Protein AF-D2QYW7-F1 (afdb_monomer)

Secondary structure (DSSP, 8-state):
---------SSSTTTGGG-PEEPHHHHHHHHHHHTGGGGGT-GGGGHHHHHHHHHHHHHHHHHHTTTTSEE-HHHHHHHHHHHHHHHHHHHHHHHHHHHHHHHHHHHHHHHHHHHHHTT-HHHHHHTTS-GGG---SHHHHHHHHHH-HHHHHHHHHHHTSTTHHHHHHHGGG-EEEEEEEEEEEEETTEEEEEEEEEEE-TTS-EEEEEEEEEEEEETTTTEEEEEEEEEESS-----

Nearest PDB structures (foldseek):
  7c5v-assembly1_A  TM=4.640E-01  e=8.291E-02  Nostoc sp. PCC 7120 = FACHB-418
  5aig-assembly2_B  TM=4.212E-01  e=5.669E-02  unidentified
  6ta7-assembly2_F  TM=5.960E-01  e=1.736E+00  Homo sapiens
  8th1-assembly1_B  TM=5.657E-01  e=1.736E+00  Homo sapiens
  8th1-assembly1_A  TM=5.731E-01  e=2.680E+00  Homo sapiens

pLDDT: mean 92.69, std 10.14, range [49.94, 98.62]

Solvent-accessible surface area (backbone atoms only — not comparable to full-atom values): 13004 Å² total; per-residue (Å²): 143,86,90,78,88,92,85,89,82,85,78,64,70,76,71,66,73,72,77,57,48,68,41,67,47,16,55,51,11,33,58,42,20,73,54,17,69,54,25,74,79,38,76,82,41,50,57,46,17,51,49,11,32,53,40,9,53,51,28,45,56,51,38,74,70,40,85,69,57,38,41,49,59,70,48,10,51,50,14,28,53,52,7,51,50,40,47,52,50,40,52,50,51,52,53,54,51,52,51,55,52,49,56,52,45,48,55,53,49,50,52,35,50,50,27,37,35,71,67,39,51,76,64,30,53,41,39,54,35,50,65,89,75,42,66,91,42,74,68,54,41,50,51,42,47,74,70,35,64,67,58,35,50,49,51,52,58,60,50,69,38,53,55,45,54,58,45,58,74,52,20,77,63,40,49,75,43,85,72,48,77,76,43,78,49,77,60,92,57,31,40,42,37,32,36,33,27,44,36,35,42,79,87,68,52,76,42,62,36,29,40,32,30,37,37,39,52,40,82,92,78,72,45,78,33,60,23,44,78,47,66,25,62,53,87,78,86,84,129

Organism: Pirellula staleyi (strain ATCC 27377 / DSM 6068 / ICPB 4128) (NCBI:txid530564)

Foldseek 3Di:
DDDDDDPDDPPPPVVVVLDAAADPLLVVLLVLLVVLLCCQVDVVCLVSLVVSLVSLVVSLVVCVVPVRNYDRNVSSVVSNVSSCVSNVVSVVVVVVVVVVVQVVLVVLVVVLLLCLLVVVLLQSVLQQDWPVPHDPDPVVSCVCCVPPPVSVVVSVVQCVAPPSVQSNVQRPLKDKAWDDFPDWDDDPQKIKTWTWIWIQGNVRDIFIKIWIKMWGQDPVVRDITIHTNHIHSDDDDDD

Radius of gyration: 32.31 Å; Cα contacts (8 Å, |Δi|>4): 341; chains: 1; bounding box: 72×52×110 Å

Sequence (239 aa):
MSTSNLENTNLDSSELEHYQSVSRLAVIAALVACAAPLVLTSPILAVVPMLACAIAIVAIRQINKSDGALTGSSLAVGALLISLLFLGWGLTWQIARQADVCLKAETVADTFVQLVLEGRQREAHQFTYDTADRVGSLSGMNERYDKDKEASDSLKNFYSNAPLPILLTEGKETTVQFVTVARQVKAGNEDVIILEYEVRTKSGNVLGMWISVTRRYDPANGVVNWRISSVSDRLPQVY

Structure (mmCIF, N/CA/C/O backbone):
data_AF-D2QYW7-F1
#
_entry.id   AF-D2QYW7-F1
#
loop_
_atom_site.group_PDB
_atom_site.id
_atom_site.type_symbol
_atom_site.label_atom_id
_atom_site.label_alt_id
_atom_site.label_comp_id
_atom_site.label_asym_id
_atom_site.label_entity_id
_atom_site.label_seq_id
_atom_site.pdbx_PDB_ins_code
_atom_site.Cartn_x
_atom_site.Cartn_y
_atom_site.Cartn_z
_atom_site.occupancy
_atom_site.B_iso_or_equiv
_atom_site.auth_seq_id
_atom_site.auth_comp_id
_atom_site.auth_asym_id
_atom_site.auth_atom_id
_atom_site.pdbx_PDB_model_num
ATOM 1 N N . MET A 1 1 ? 40.761 36.422 -81.283 1.00 49.94 1 MET A N 1
ATOM 2 C CA . MET A 1 1 ? 41.123 36.331 -79.853 1.00 49.94 1 MET A CA 1
ATOM 3 C C . MET A 1 1 ? 39.900 35.861 -79.090 1.00 49.94 1 MET A C 1
ATOM 5 O O . MET A 1 1 ? 38.988 36.642 -78.870 1.00 49.94 1 MET A O 1
ATOM 9 N N . SER A 1 2 ? 39.835 34.564 -78.806 1.00 55.81 2 SER A N 1
ATOM 10 C CA . SER A 1 2 ? 38.804 33.945 -77.976 1.00 55.81 2 SER A CA 1
ATOM 11 C C . SER A 1 2 ? 39.421 32.663 -77.421 1.00 55.81 2 SER A C 1
ATOM 13 O O . SER A 1 2 ? 39.704 31.739 -78.177 1.00 55.81 2 SER A O 1
ATOM 15 N N . THR A 1 3 ? 39.742 32.665 -76.132 1.00 57.16 3 THR A N 1
ATOM 16 C CA . THR A 1 3 ? 40.195 31.494 -75.374 1.00 57.16 3 THR A CA 1
ATOM 17 C C . THR A 1 3 ? 39.280 31.396 -74.168 1.00 57.16 3 THR A C 1
ATOM 19 O O . THR A 1 3 ? 39.519 32.022 -73.138 1.00 57.16 3 THR A O 1
ATOM 22 N N . SER A 1 4 ? 38.175 30.683 -74.349 1.00 64.69 4 SER A N 1
ATOM 23 C CA . SER A 1 4 ? 37.220 30.342 -73.304 1.00 64.69 4 SER A CA 1
ATOM 24 C C . SER A 1 4 ? 37.436 28.904 -72.841 1.00 64.69 4 SER A C 1
ATOM 26 O O . SER A 1 4 ? 37.438 27.998 -73.671 1.00 64.69 4 SER A O 1
ATOM 28 N N . ASN A 1 5 ? 37.491 28.753 -71.516 1.00 68.62 5 ASN A N 1
ATOM 29 C CA . ASN A 1 5 ? 36.900 27.674 -70.720 1.00 68.62 5 ASN A CA 1
ATOM 30 C C . ASN A 1 5 ? 37.316 26.229 -71.008 1.00 68.62 5 ASN A C 1
ATOM 32 O O . ASN A 1 5 ? 36.697 25.623 -71.867 1.00 68.62 5 ASN A O 1
ATOM 36 N N . LEU A 1 6 ? 38.197 25.644 -70.180 1.00 61.31 6 LEU A N 1
ATOM 37 C CA . LEU A 1 6 ? 38.171 24.214 -69.799 1.00 61.31 6 LEU A CA 1
ATOM 38 C C . LEU A 1 6 ? 38.996 23.957 -68.513 1.00 61.31 6 LEU A C 1
ATOM 40 O O . LEU A 1 6 ? 39.900 23.128 -68.499 1.00 61.31 6 LEU A O 1
ATOM 44 N N . GLU A 1 7 ? 38.718 24.661 -67.415 1.00 59.56 7 GLU A N 1
ATOM 45 C CA . GLU A 1 7 ? 39.396 24.388 -66.137 1.00 59.56 7 GLU A CA 1
ATOM 46 C C . GLU A 1 7 ? 38.425 24.643 -64.981 1.00 59.56 7 GLU A C 1
ATOM 48 O O . GLU A 1 7 ? 38.353 25.764 -64.496 1.00 59.56 7 GLU A O 1
ATOM 53 N N . ASN A 1 8 ? 37.576 23.652 -64.655 1.00 60.53 8 ASN A N 1
ATOM 54 C CA . ASN A 1 8 ? 36.924 23.456 -63.340 1.00 60.53 8 ASN A CA 1
ATOM 55 C C . ASN A 1 8 ? 35.828 22.367 -63.390 1.00 60.53 8 ASN A C 1
ATOM 57 O O . ASN A 1 8 ? 34.640 22.674 -63.377 1.00 60.53 8 ASN A O 1
ATOM 61 N N . THR A 1 9 ? 36.206 21.083 -63.423 1.00 59.69 9 THR A N 1
ATOM 62 C CA . THR A 1 9 ? 35.264 19.958 -63.187 1.00 59.69 9 THR A CA 1
ATOM 63 C C . THR A 1 9 ? 35.833 18.833 -62.306 1.00 59.69 9 THR A C 1
ATOM 65 O O . THR A 1 9 ? 35.209 17.787 -62.190 1.00 59.69 9 THR A O 1
ATOM 68 N N . ASN A 1 10 ? 36.991 19.021 -61.658 1.00 59.22 10 ASN A N 1
ATOM 69 C CA . ASN A 1 10 ? 37.634 17.991 -60.817 1.00 59.22 10 ASN A CA 1
ATOM 70 C C . ASN A 1 10 ? 37.450 18.202 -59.297 1.00 59.22 10 ASN A C 1
ATOM 72 O O . ASN A 1 10 ? 38.137 17.550 -58.517 1.00 59.22 10 ASN A O 1
ATOM 76 N N . LEU A 1 11 ? 36.561 19.105 -58.862 1.00 57.31 11 LEU A N 1
ATOM 77 C CA . LEU A 1 11 ? 36.395 19.443 -57.437 1.00 57.31 11 LEU A CA 1
ATOM 78 C C . LEU A 1 11 ? 35.274 18.678 -56.706 1.00 57.31 11 LEU A C 1
ATOM 80 O O . LEU A 1 11 ? 35.292 18.657 -55.483 1.00 57.31 11 LEU A O 1
ATOM 84 N N . ASP A 1 12 ? 34.372 17.977 -57.404 1.00 57.28 12 ASP A N 1
ATOM 85 C CA . ASP A 1 12 ? 33.134 17.483 -56.764 1.00 57.28 12 ASP A CA 1
ATOM 86 C C . ASP A 1 12 ? 33.070 15.965 -56.503 1.00 57.28 12 ASP A C 1
ATOM 88 O O . ASP A 1 12 ? 32.148 15.491 -55.841 1.00 57.28 12 ASP A O 1
ATOM 92 N N . SER A 1 13 ? 34.026 15.157 -56.976 1.00 58.16 13 SER A N 1
ATOM 93 C CA . SER A 1 13 ? 33.964 13.696 -56.780 1.00 58.16 13 SER A CA 1
ATOM 94 C C . SER A 1 13 ? 34.485 13.222 -55.419 1.00 58.16 13 SER A C 1
ATOM 96 O O . SER A 1 13 ? 34.061 12.168 -54.956 1.00 58.16 13 SER A O 1
ATOM 98 N N . SER A 1 14 ? 35.350 13.989 -54.743 1.00 58.56 14 SER A N 1
ATOM 99 C CA . SER A 1 14 ? 35.854 13.624 -53.408 1.00 58.56 14 SER A CA 1
ATOM 100 C C . SER A 1 14 ? 34.908 14.005 -52.262 1.00 58.56 14 SER A C 1
ATOM 102 O O . SER A 1 14 ? 35.019 13.435 -51.181 1.00 58.56 14 SER A O 1
ATOM 104 N N . GLU A 1 15 ? 33.964 14.933 -52.470 1.00 58.62 15 GLU A N 1
ATOM 105 C CA . GLU A 1 15 ? 32.952 15.277 -51.452 1.00 58.62 15 GLU A CA 1
ATOM 106 C C . GLU A 1 15 ? 31.784 14.276 -51.401 1.00 58.62 15 GLU A C 1
ATOM 108 O O . GLU A 1 15 ? 31.167 14.098 -50.350 1.00 58.62 15 GLU A O 1
ATOM 113 N N . LEU A 1 16 ? 31.508 13.554 -52.493 1.00 60.06 16 LEU A N 1
ATOM 114 C CA . LEU A 1 16 ? 30.420 12.567 -52.552 1.00 60.06 16 LEU A CA 1
ATOM 115 C C . LEU A 1 16 ? 30.795 11.188 -51.973 1.00 60.06 16 LEU A C 1
ATOM 117 O O . LEU A 1 16 ? 29.907 10.379 -51.703 1.00 60.06 16 LEU A O 1
ATOM 121 N N . GLU A 1 17 ? 32.081 10.916 -51.725 1.00 59.81 17 GLU A N 1
ATOM 122 C CA . GLU A 1 17 ? 32.557 9.620 -51.207 1.00 59.81 17 GLU A CA 1
ATOM 123 C C . GLU A 1 17 ? 32.421 9.450 -49.685 1.00 59.81 17 GLU A C 1
ATOM 125 O O . GLU A 1 17 ? 32.652 8.357 -49.169 1.00 59.81 17 GLU A O 1
ATOM 130 N N . HIS A 1 18 ? 31.991 10.479 -48.946 1.00 70.25 18 HIS A N 1
ATOM 131 C CA . HIS A 1 18 ? 31.841 10.385 -47.488 1.00 70.25 18 HIS A CA 1
ATOM 132 C C . HIS A 1 18 ? 30.390 10.292 -46.992 1.00 70.25 18 HIS A C 1
ATOM 134 O O . HIS A 1 18 ? 30.084 10.658 -45.854 1.00 70.25 18 HIS A O 1
ATOM 140 N N . TYR A 1 19 ? 29.476 9.768 -47.817 1.00 79.06 19 TYR A N 1
ATOM 141 C CA . TYR A 1 19 ? 28.126 9.439 -47.360 1.00 79.06 19 TYR A CA 1
ATOM 142 C C . TYR A 1 19 ? 28.133 8.160 -46.508 1.00 79.06 19 TYR A C 1
ATOM 144 O O . TYR A 1 19 ? 28.125 7.040 -47.018 1.00 79.06 19 TYR A O 1
ATOM 152 N N . GLN A 1 20 ? 28.125 8.322 -45.185 1.00 83.31 20 GLN A N 1
ATOM 153 C CA . GLN A 1 20 ? 27.974 7.207 -44.251 1.00 83.31 20 GLN A CA 1
ATOM 154 C C . GLN A 1 20 ? 26.495 6.860 -44.069 1.00 83.31 20 GLN A C 1
ATOM 156 O O . GLN A 1 20 ? 25.670 7.708 -43.722 1.00 83.31 20 GLN A O 1
ATOM 161 N N . SER A 1 21 ? 26.150 5.587 -44.266 1.00 89.56 21 SER A N 1
ATOM 162 C CA . SER A 1 21 ? 24.775 5.127 -44.080 1.00 89.56 21 SER A CA 1
ATOM 163 C C . SER A 1 21 ? 24.379 5.142 -42.596 1.00 89.56 21 SER A C 1
ATOM 165 O O . SER A 1 21 ? 25.137 4.717 -41.720 1.00 89.56 21 SER A O 1
ATOM 167 N N . VAL A 1 22 ? 23.179 5.644 -42.291 1.00 90.38 22 VAL A N 1
ATOM 168 C CA . VAL A 1 22 ? 22.648 5.644 -40.919 1.00 90.38 22 VAL A CA 1
ATOM 169 C C . VAL A 1 22 ? 22.208 4.230 -40.547 1.00 90.38 22 VAL A C 1
ATOM 171 O O . VAL A 1 22 ? 21.445 3.589 -41.277 1.00 90.38 22 VAL A O 1
ATOM 174 N N . SER A 1 23 ? 22.641 3.743 -39.381 1.00 92.62 23 SER A N 1
ATOM 175 C CA . SER A 1 23 ? 22.199 2.442 -38.874 1.00 92.62 23 SER A CA 1
ATOM 176 C C . SER A 1 23 ? 20.681 2.412 -38.665 1.00 92.62 23 SER A C 1
ATOM 178 O O . SER A 1 23 ? 20.131 3.137 -37.832 1.00 92.62 23 SER A O 1
ATOM 180 N N . ARG A 1 24 ? 19.991 1.511 -39.376 1.00 95.69 24 ARG A N 1
ATOM 181 C CA . ARG A 1 24 ? 18.537 1.300 -39.239 1.00 95.69 24 ARG A CA 1
ATOM 182 C C . ARG A 1 24 ? 18.144 0.937 -37.805 1.00 95.69 24 ARG A C 1
ATOM 184 O O . ARG A 1 24 ? 17.101 1.375 -37.332 1.00 95.69 24 ARG A O 1
ATOM 191 N N . LEU A 1 25 ? 18.991 0.178 -37.101 1.00 93.50 25 LEU A N 1
ATOM 192 C CA . LEU A 1 25 ? 18.744 -0.196 -35.707 1.00 93.50 25 LEU A CA 1
ATOM 193 C C . LEU A 1 25 ? 18.791 1.006 -34.768 1.00 93.50 25 LEU A C 1
ATOM 195 O O . LEU A 1 25 ? 17.996 1.056 -33.837 1.00 93.50 25 LEU A O 1
ATOM 199 N N . ALA A 1 26 ? 19.675 1.977 -35.016 1.00 92.19 26 ALA A N 1
ATOM 200 C CA . ALA A 1 26 ? 19.709 3.202 -34.223 1.00 92.19 26 ALA A CA 1
ATOM 201 C C . ALA A 1 26 ? 18.390 3.973 -34.381 1.00 92.19 26 ALA A C 1
ATOM 203 O O . ALA A 1 26 ? 17.768 4.332 -33.384 1.00 92.19 26 ALA A O 1
ATOM 204 N N . VAL A 1 27 ? 17.911 4.140 -35.621 1.00 94.88 27 VAL A N 1
ATOM 205 C CA . VAL A 1 27 ? 16.628 4.809 -35.904 1.00 94.88 27 VAL A CA 1
ATOM 206 C C . VAL A 1 27 ? 15.463 4.086 -35.228 1.00 94.88 27 VAL A C 1
ATOM 208 O O . VAL A 1 27 ? 14.657 4.725 -34.558 1.00 94.88 27 VAL A O 1
ATOM 211 N N . ILE A 1 28 ? 15.399 2.755 -35.338 1.00 95.81 28 ILE A N 1
ATOM 212 C CA . ILE A 1 28 ? 14.372 1.950 -34.662 1.00 95.81 28 ILE A CA 1
ATOM 213 C C . ILE A 1 28 ? 14.463 2.125 -33.141 1.00 95.81 28 ILE A C 1
ATOM 215 O O . ILE A 1 28 ? 13.439 2.352 -32.504 1.00 95.81 28 ILE A O 1
ATOM 219 N N . ALA A 1 29 ? 15.663 2.073 -32.553 1.00 95.19 29 ALA A N 1
ATOM 220 C CA . ALA A 1 29 ? 15.847 2.274 -31.117 1.00 95.19 29 ALA A CA 1
ATOM 221 C C . ALA A 1 29 ? 15.316 3.638 -30.663 1.00 95.19 29 ALA A C 1
ATOM 223 O O . ALA A 1 29 ? 14.608 3.706 -29.662 1.00 95.19 29 ALA A O 1
ATOM 224 N N . ALA A 1 30 ? 15.605 4.710 -31.407 1.00 93.94 30 ALA A N 1
ATOM 225 C CA . ALA A 1 30 ? 15.094 6.041 -31.092 1.00 93.94 30 ALA A CA 1
ATOM 226 C C . ALA A 1 30 ? 13.568 6.119 -31.205 1.00 93.94 30 ALA A C 1
ATOM 228 O O . ALA A 1 30 ? 12.926 6.651 -30.304 1.00 93.94 30 ALA A O 1
ATOM 229 N N . LEU A 1 31 ? 12.978 5.532 -32.252 1.00 96.31 31 LEU A N 1
ATOM 230 C CA . LEU A 1 31 ? 11.522 5.487 -32.412 1.00 96.31 31 LEU A CA 1
ATOM 231 C C . LEU A 1 31 ? 10.840 4.738 -31.258 1.00 96.31 31 LEU A C 1
ATOM 233 O O . LEU A 1 31 ? 9.839 5.215 -30.727 1.00 96.31 31 LEU A O 1
ATOM 237 N N . VAL A 1 32 ? 11.391 3.600 -30.824 1.00 95.44 32 VAL A N 1
ATOM 238 C CA . VAL A 1 32 ? 10.856 2.851 -29.673 1.00 95.44 32 VAL A CA 1
ATOM 239 C C . VAL A 1 32 ? 11.089 3.617 -28.363 1.00 95.44 32 VAL A C 1
ATOM 241 O O . VAL A 1 32 ? 10.202 3.652 -27.513 1.00 95.44 32 VAL A O 1
ATOM 244 N N . ALA A 1 33 ? 12.230 4.293 -28.201 1.00 95.00 33 ALA A N 1
ATOM 245 C CA . ALA A 1 33 ? 12.509 5.125 -27.029 1.00 95.00 33 ALA A CA 1
ATOM 246 C C . ALA A 1 33 ? 11.546 6.319 -26.911 1.00 95.00 33 ALA A C 1
ATOM 248 O O . ALA A 1 33 ? 11.169 6.684 -25.799 1.00 95.00 33 ALA A O 1
ATOM 249 N N . CYS A 1 34 ? 11.064 6.884 -28.024 1.00 95.62 34 CYS A N 1
ATOM 250 C CA . CYS A 1 34 ? 10.006 7.901 -28.002 1.00 95.62 34 CYS A CA 1
ATOM 251 C C . CYS A 1 34 ? 8.690 7.383 -27.395 1.00 95.62 34 CYS A C 1
ATOM 253 O O . CYS A 1 34 ? 7.909 8.178 -26.877 1.00 95.62 34 CYS A O 1
ATOM 255 N N . ALA A 1 35 ? 8.457 6.067 -27.408 1.00 94.19 35 ALA A N 1
ATOM 256 C CA . ALA A 1 35 ? 7.322 5.433 -26.744 1.00 94.19 35 ALA A CA 1
ATOM 257 C C . ALA A 1 35 ? 7.588 5.097 -25.260 1.00 94.19 35 ALA A C 1
ATOM 259 O O . ALA A 1 35 ? 6.662 4.717 -24.549 1.00 94.19 35 ALA A O 1
ATOM 260 N N . ALA A 1 36 ? 8.809 5.272 -24.739 1.00 93.06 36 ALA A N 1
ATOM 261 C CA . ALA A 1 36 ? 9.136 4.999 -23.335 1.00 93.06 36 ALA A CA 1
ATOM 262 C C . ALA A 1 36 ? 8.275 5.752 -22.288 1.00 93.06 36 ALA A C 1
ATOM 264 O O . ALA A 1 36 ? 7.976 5.145 -21.255 1.00 93.06 36 ALA A O 1
ATOM 265 N N . PRO A 1 37 ? 7.801 7.001 -22.512 1.00 94.19 37 PRO A N 1
ATOM 266 C CA . PRO A 1 37 ? 6.939 7.698 -21.550 1.00 94.19 37 PRO A CA 1
ATOM 267 C C . PRO A 1 37 ? 5.629 6.963 -21.230 1.00 94.19 37 PRO A C 1
ATOM 269 O O . PRO A 1 37 ? 5.057 7.163 -20.159 1.00 94.19 37 PRO A O 1
ATOM 272 N N . LEU A 1 38 ? 5.167 6.068 -22.115 1.00 92.12 38 LEU A N 1
ATOM 273 C CA . LEU A 1 38 ? 3.981 5.238 -21.884 1.00 92.12 38 LEU A CA 1
ATOM 274 C C . LEU A 1 38 ? 4.111 4.362 -20.626 1.00 92.12 38 LEU A C 1
ATOM 276 O O . LEU A 1 38 ? 3.090 4.016 -20.030 1.00 92.12 38 LEU A O 1
ATOM 280 N N . VAL A 1 39 ? 5.334 4.079 -20.156 1.00 92.56 39 VAL A N 1
ATOM 281 C CA . VAL A 1 39 ? 5.587 3.332 -18.910 1.00 92.56 39 VAL A CA 1
ATOM 282 C C . VAL A 1 39 ? 4.940 3.969 -17.678 1.00 92.56 39 VAL A C 1
ATOM 284 O O . VAL A 1 39 ? 4.613 3.277 -16.716 1.00 92.56 39 VAL A O 1
ATOM 287 N N . LEU A 1 40 ? 4.718 5.286 -17.709 1.00 89.25 40 LEU A N 1
ATOM 288 C CA . LEU A 1 40 ? 4.116 6.027 -16.602 1.00 89.25 40 LEU A CA 1
ATOM 289 C C . LEU A 1 40 ? 2.614 5.751 -16.458 1.00 89.25 40 LEU A C 1
ATOM 291 O O . LEU A 1 40 ? 2.052 5.966 -15.387 1.00 89.25 40 LEU A O 1
ATOM 295 N N . THR A 1 41 ? 1.967 5.258 -17.517 1.00 89.69 41 THR A N 1
ATOM 296 C CA . THR A 1 41 ? 0.529 4.952 -17.511 1.00 89.69 41 THR A CA 1
ATOM 297 C C . THR A 1 41 ? 0.238 3.564 -16.946 1.00 89.69 41 THR A C 1
ATOM 299 O O . THR A 1 41 ? -0.741 3.382 -16.223 1.00 89.69 41 THR A O 1
ATOM 302 N N . SER A 1 42 ? 1.096 2.581 -17.239 1.00 88.25 42 SER A N 1
ATOM 303 C CA . SER A 1 42 ? 0.914 1.201 -16.799 1.00 88.25 42 SER A CA 1
ATOM 304 C C . SER A 1 42 ? 2.255 0.493 -16.586 1.00 88.25 42 SER A C 1
ATOM 306 O O . SER A 1 42 ? 3.084 0.490 -17.499 1.00 88.25 42 SER A O 1
ATOM 308 N N . PRO A 1 43 ? 2.460 -0.192 -15.442 1.00 87.19 43 PRO A N 1
ATOM 309 C CA . PRO A 1 43 ? 3.688 -0.942 -15.169 1.00 87.19 43 PRO A CA 1
ATOM 310 C C . PRO A 1 43 ? 3.999 -2.020 -16.211 1.00 87.19 43 PRO A C 1
ATOM 312 O O . PRO A 1 43 ? 5.165 -2.302 -16.473 1.00 87.19 43 PRO A O 1
ATOM 315 N N . ILE A 1 44 ? 2.971 -2.603 -16.844 1.00 91.81 44 ILE A N 1
ATOM 316 C CA . ILE A 1 44 ? 3.163 -3.647 -17.864 1.00 91.81 44 ILE A CA 1
ATOM 317 C C . ILE A 1 44 ? 3.907 -3.119 -19.098 1.00 91.81 44 ILE A C 1
ATOM 319 O O . ILE A 1 44 ? 4.562 -3.876 -19.810 1.00 91.81 44 ILE A O 1
ATOM 323 N N . LEU A 1 45 ? 3.869 -1.802 -19.323 1.00 93.88 45 LEU A N 1
ATOM 324 C CA . LEU A 1 45 ? 4.563 -1.143 -20.424 1.00 93.88 45 LEU A CA 1
ATOM 325 C C . LEU A 1 45 ? 6.060 -0.953 -20.146 1.00 93.88 45 LEU A C 1
ATOM 327 O O . LEU A 1 45 ? 6.758 -0.438 -21.013 1.00 93.88 45 LEU A O 1
ATOM 331 N N . ALA A 1 46 ? 6.589 -1.419 -19.003 1.00 94.12 46 ALA A N 1
ATOM 332 C CA . ALA A 1 46 ? 8.032 -1.428 -18.715 1.00 94.12 46 ALA A CA 1
ATOM 333 C C . ALA A 1 46 ? 8.834 -2.267 -19.718 1.00 94.12 46 ALA A C 1
ATOM 335 O O . ALA A 1 46 ? 10.030 -2.043 -19.909 1.00 94.12 46 ALA A O 1
ATOM 336 N N . VAL A 1 47 ? 8.162 -3.176 -20.426 1.00 95.69 47 VAL A N 1
ATOM 337 C CA . VAL A 1 47 ? 8.736 -3.926 -21.545 1.00 95.69 47 VAL A CA 1
ATOM 338 C C . VAL A 1 47 ? 9.208 -2.999 -22.672 1.00 95.69 47 VAL A C 1
ATOM 340 O O . VAL A 1 47 ? 10.231 -3.280 -23.289 1.00 95.69 47 VAL A O 1
ATOM 343 N N . VAL A 1 48 ? 8.537 -1.866 -22.911 1.00 96.12 48 VAL A N 1
ATOM 344 C CA . VAL A 1 48 ? 8.882 -0.928 -23.994 1.00 96.12 48 VAL A CA 1
ATOM 345 C C . VAL A 1 48 ? 10.275 -0.302 -23.806 1.00 96.12 48 VAL A C 1
ATOM 347 O O . VAL A 1 48 ? 11.120 -0.505 -24.682 1.00 96.12 48 VAL A O 1
ATOM 350 N N . PRO A 1 49 ? 10.588 0.400 -22.694 1.00 96.19 49 PRO A N 1
ATOM 351 C CA . PRO A 1 49 ? 11.933 0.927 -22.479 1.00 96.19 49 PRO A CA 1
ATOM 352 C C . PRO A 1 49 ? 12.991 -0.180 -22.348 1.00 96.19 49 PRO A C 1
ATOM 354 O O . PRO A 1 49 ? 14.124 0.026 -22.773 1.00 96.19 49 PRO A O 1
ATOM 357 N N . MET A 1 50 ? 12.646 -1.375 -21.846 1.00 96.62 50 MET A N 1
ATOM 358 C CA . MET A 1 50 ? 13.582 -2.512 -21.838 1.00 96.62 50 MET A CA 1
ATOM 359 C C . MET A 1 50 ? 13.971 -2.959 -23.255 1.00 96.62 50 MET A C 1
ATOM 361 O O . MET A 1 50 ? 15.155 -3.168 -23.530 1.00 96.62 50 MET A O 1
ATOM 365 N N . LEU A 1 51 ? 13.003 -3.060 -24.171 1.00 97.31 51 LEU A N 1
ATOM 366 C CA . LEU A 1 51 ? 13.270 -3.373 -25.576 1.00 97.31 51 LEU A CA 1
ATOM 367 C C . LEU A 1 51 ? 14.078 -2.264 -26.254 1.00 97.31 51 LEU A C 1
ATOM 369 O O . LEU A 1 51 ? 15.040 -2.564 -26.959 1.00 97.31 51 LEU A O 1
ATOM 373 N N . ALA A 1 52 ? 13.743 -0.995 -26.008 1.00 96.38 52 ALA A N 1
ATOM 374 C CA . ALA A 1 52 ? 14.505 0.136 -26.533 1.00 96.38 52 ALA A CA 1
ATOM 375 C C . ALA A 1 52 ? 15.975 0.099 -26.075 1.00 96.38 52 ALA A C 1
ATOM 377 O O . ALA A 1 52 ? 16.874 0.235 -26.906 1.00 96.38 52 ALA A O 1
ATOM 378 N N . CYS A 1 53 ? 16.231 -0.189 -24.792 1.00 97.19 53 CYS A N 1
ATOM 379 C CA . CYS A 1 53 ? 17.581 -0.407 -24.266 1.00 97.19 53 CYS A CA 1
ATOM 380 C C . CYS A 1 53 ? 18.305 -1.545 -24.998 1.00 97.19 53 CYS A C 1
ATOM 382 O O . CYS A 1 53 ? 19.444 -1.372 -25.432 1.00 97.19 53 CYS A O 1
ATOM 384 N N . ALA A 1 54 ? 17.654 -2.700 -25.169 1.00 97.75 54 ALA A N 1
ATOM 385 C CA . ALA A 1 54 ? 18.254 -3.852 -25.839 1.00 97.75 54 ALA A CA 1
ATOM 386 C C . ALA A 1 54 ? 18.630 -3.538 -27.299 1.00 97.75 54 ALA A C 1
ATOM 388 O O . ALA A 1 54 ? 19.757 -3.811 -27.717 1.00 97.75 54 ALA A O 1
ATOM 389 N N . ILE A 1 55 ? 17.724 -2.908 -28.058 1.00 97.44 55 ILE A N 1
ATOM 390 C CA . ILE A 1 55 ? 17.966 -2.526 -29.458 1.00 97.44 55 ILE A CA 1
ATOM 391 C C . ILE A 1 55 ? 19.080 -1.475 -29.539 1.00 97.44 55 ILE A C 1
ATOM 393 O O . ILE A 1 55 ? 19.972 -1.606 -30.377 1.00 97.44 55 ILE A O 1
ATOM 397 N N . ALA A 1 56 ? 19.084 -0.477 -28.649 1.00 96.94 56 ALA A N 1
ATOM 398 C CA . ALA A 1 56 ? 20.130 0.542 -28.601 1.00 96.94 56 ALA A CA 1
ATOM 399 C C . ALA A 1 56 ? 21.517 -0.067 -28.330 1.00 96.94 56 ALA A C 1
ATOM 401 O O . ALA A 1 56 ? 22.481 0.269 -29.018 1.00 96.94 56 ALA A O 1
ATOM 402 N N . ILE A 1 57 ? 21.622 -1.020 -27.397 1.00 97.88 57 ILE A N 1
ATOM 403 C CA . ILE A 1 57 ? 22.877 -1.735 -27.111 1.00 97.88 57 ILE A CA 1
ATOM 404 C C . ILE A 1 57 ? 23.351 -2.519 -28.341 1.00 97.88 57 ILE A C 1
ATOM 406 O O . ILE A 1 57 ? 24.535 -2.468 -28.685 1.00 97.88 57 ILE A O 1
ATOM 410 N N . VAL A 1 58 ? 22.451 -3.232 -29.027 1.00 97.50 58 VAL A N 1
ATOM 411 C CA . VAL A 1 58 ? 22.794 -3.968 -30.256 1.00 97.50 58 VAL A CA 1
ATOM 412 C C . VAL A 1 58 ? 23.244 -3.007 -31.359 1.00 97.50 58 VAL A C 1
ATOM 414 O O . VAL A 1 58 ? 24.260 -3.269 -32.002 1.00 97.50 58 VAL A O 1
ATOM 417 N N . ALA A 1 59 ? 22.558 -1.874 -31.533 1.00 95.81 59 ALA A N 1
ATOM 418 C CA . ALA A 1 59 ? 22.918 -0.849 -32.509 1.00 95.81 59 ALA A CA 1
ATOM 419 C C . ALA A 1 59 ? 24.321 -0.280 -32.246 1.00 95.81 59 ALA A C 1
ATOM 421 O O . ALA A 1 59 ? 25.136 -0.238 -33.164 1.00 95.81 59 ALA A O 1
ATOM 422 N N . ILE A 1 60 ? 24.640 0.077 -30.995 1.00 96.50 60 ILE A N 1
ATOM 423 C CA . ILE A 1 60 ? 25.970 0.575 -30.605 1.00 96.50 60 ILE A CA 1
ATOM 424 C C . ILE A 1 60 ? 27.045 -0.479 -30.896 1.00 96.50 60 ILE A C 1
ATOM 426 O O . ILE A 1 60 ? 28.073 -0.171 -31.497 1.00 96.50 60 ILE A O 1
ATOM 430 N N . ARG A 1 61 ? 26.804 -1.747 -30.531 1.00 96.31 61 ARG A N 1
ATOM 431 C CA . ARG A 1 61 ? 27.755 -2.841 -30.797 1.00 96.31 61 ARG A CA 1
ATOM 432 C C . ARG A 1 61 ? 27.966 -3.074 -32.291 1.00 96.31 61 ARG A C 1
ATOM 434 O O . ARG A 1 61 ? 29.083 -3.390 -32.686 1.00 96.31 61 ARG A O 1
ATOM 441 N N . GLN A 1 62 ? 26.922 -2.939 -33.106 1.00 95.25 62 GLN A N 1
ATOM 442 C CA . GLN A 1 62 ? 27.020 -3.088 -34.556 1.00 95.25 62 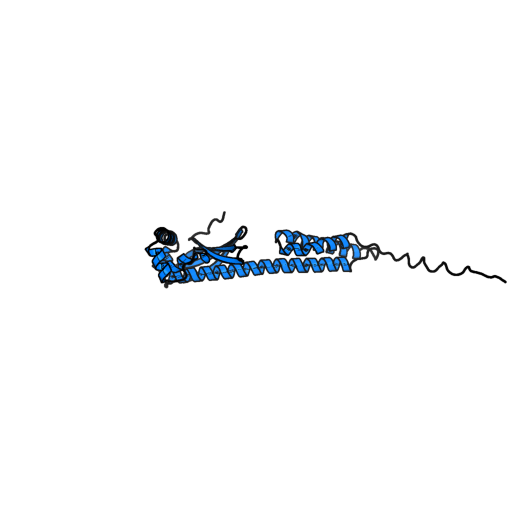GLN A CA 1
ATOM 443 C C . GLN A 1 62 ? 27.786 -1.922 -35.192 1.00 95.25 62 GLN A C 1
ATOM 445 O O . GLN A 1 62 ? 28.665 -2.163 -36.013 1.00 95.25 62 GLN A O 1
ATOM 450 N N . ILE A 1 63 ? 27.501 -0.683 -34.781 1.00 93.50 63 ILE A N 1
ATOM 451 C CA . ILE A 1 63 ? 28.193 0.521 -35.265 1.00 93.50 63 ILE A CA 1
ATOM 452 C C . ILE A 1 63 ? 29.688 0.438 -34.935 1.00 93.50 63 ILE A C 1
ATOM 454 O O . ILE A 1 63 ? 30.520 0.598 -35.825 1.00 93.50 63 ILE A O 1
ATOM 458 N N . ASN A 1 64 ? 30.035 0.066 -33.700 1.00 94.50 64 ASN A N 1
ATOM 459 C CA . ASN A 1 64 ? 31.430 -0.071 -33.274 1.00 94.50 64 ASN A CA 1
ATOM 460 C C . ASN A 1 64 ? 32.203 -1.170 -34.024 1.00 94.50 64 ASN A C 1
ATOM 462 O O . ASN A 1 64 ? 33.425 -1.121 -34.064 1.00 94.50 64 ASN A O 1
ATOM 466 N N . LYS A 1 65 ? 31.513 -2.165 -34.599 1.00 95.81 65 LYS A N 1
ATOM 467 C CA . LYS A 1 65 ? 32.127 -3.241 -35.396 1.00 95.81 65 LYS A CA 1
ATOM 468 C C . LYS A 1 65 ? 32.232 -2.925 -36.890 1.00 95.81 65 LYS A C 1
ATOM 470 O O . LYS A 1 65 ? 32.742 -3.751 -37.633 1.00 95.81 65 LYS A O 1
ATOM 475 N N . SER A 1 66 ? 31.686 -1.799 -37.341 1.00 91.06 66 SER A N 1
ATOM 476 C CA . SER A 1 66 ? 31.541 -1.496 -38.770 1.00 91.06 66 SER A CA 1
ATOM 477 C C . SER A 1 66 ? 32.706 -0.707 -39.378 1.00 91.06 66 SER A C 1
ATOM 479 O O . SER A 1 66 ? 32.585 -0.271 -40.516 1.00 91.06 66 SER A O 1
ATOM 481 N N . ASP A 1 67 ? 33.799 -0.492 -38.633 1.00 89.06 67 ASP A N 1
ATOM 482 C CA . ASP A 1 67 ? 35.007 0.235 -39.071 1.00 89.06 67 ASP A CA 1
ATOM 483 C C . ASP A 1 67 ? 34.720 1.589 -39.761 1.00 89.06 67 ASP A C 1
ATOM 485 O O . ASP A 1 67 ? 35.415 2.004 -40.683 1.00 89.06 67 ASP A O 1
ATOM 489 N N . GLY A 1 68 ? 33.670 2.292 -39.314 1.00 85.69 68 GLY A N 1
ATOM 490 C CA . GLY A 1 68 ? 33.253 3.595 -39.855 1.00 85.69 68 GLY A CA 1
ATOM 491 C C . GLY A 1 68 ? 32.209 3.545 -40.978 1.00 85.69 68 GLY A C 1
ATOM 492 O O . GLY A 1 68 ? 31.778 4.598 -41.441 1.00 85.69 68 GLY A O 1
ATOM 493 N N . ALA A 1 69 ? 31.741 2.362 -41.394 1.00 86.12 69 ALA A N 1
ATOM 494 C CA . ALA A 1 69 ? 30.719 2.229 -42.440 1.00 86.12 69 ALA A CA 1
ATOM 495 C C . ALA A 1 69 ? 29.303 2.666 -41.999 1.00 86.12 69 ALA A C 1
ATOM 497 O O . ALA A 1 69 ? 28.461 2.998 -42.841 1.00 86.12 69 ALA A O 1
ATOM 498 N N . LEU A 1 70 ? 29.020 2.651 -40.689 1.00 85.31 70 LEU A N 1
ATOM 499 C CA . LEU A 1 70 ? 27.735 3.058 -40.116 1.00 85.31 70 LEU A CA 1
ATOM 500 C C . LEU A 1 70 ? 27.893 4.288 -39.221 1.00 85.31 70 LEU A C 1
ATOM 502 O O . LEU A 1 70 ? 28.711 4.299 -38.303 1.00 85.31 70 LEU A O 1
ATOM 506 N N . THR A 1 71 ? 27.019 5.275 -39.415 1.00 90.12 71 THR A N 1
ATOM 507 C CA . THR A 1 71 ? 26.864 6.417 -38.504 1.00 90.12 71 THR A CA 1
ATOM 508 C C . THR A 1 71 ? 25.581 6.296 -37.666 1.00 90.12 71 THR A C 1
ATOM 510 O O . THR A 1 71 ? 24.712 5.459 -37.934 1.00 90.12 71 THR A O 1
ATOM 513 N N . GLY A 1 72 ? 25.453 7.117 -36.617 1.00 90.94 72 GLY A N 1
ATOM 514 C CA . GLY A 1 72 ? 24.273 7.152 -35.735 1.00 90.94 72 GLY A CA 1
ATOM 515 C C . GLY A 1 72 ? 24.502 6.706 -34.286 1.00 90.94 72 GLY A C 1
ATOM 516 O O . GLY A 1 72 ? 23.536 6.437 -33.573 1.00 90.94 72 GLY A O 1
ATOM 517 N N . SER A 1 73 ? 25.757 6.644 -33.824 1.00 92.62 73 SER A N 1
ATOM 518 C CA . SER A 1 73 ? 26.076 6.295 -32.427 1.00 92.62 73 SER A CA 1
ATOM 519 C C . SER A 1 73 ? 25.418 7.255 -31.425 1.00 92.62 73 SER A C 1
ATOM 521 O O . SER A 1 73 ? 24.810 6.810 -30.455 1.00 92.62 73 SER A O 1
ATOM 523 N N . SER A 1 74 ? 25.427 8.563 -31.707 1.00 93.50 74 SER A N 1
ATOM 524 C CA . SER A 1 74 ? 24.768 9.579 -30.871 1.00 93.50 74 SER A CA 1
ATOM 525 C C . SER A 1 74 ? 23.268 9.324 -30.703 1.00 93.50 74 SER A C 1
ATOM 527 O O . SER A 1 74 ? 22.733 9.478 -29.608 1.00 93.50 74 SER A O 1
ATOM 529 N N . LEU A 1 75 ? 22.599 8.877 -31.767 1.00 94.31 75 LEU A N 1
ATOM 530 C CA . LEU A 1 75 ? 21.169 8.590 -31.770 1.00 94.31 75 LEU A CA 1
ATOM 531 C C . LEU A 1 75 ? 20.850 7.315 -30.973 1.00 94.31 75 LEU A C 1
ATOM 533 O O . LEU A 1 75 ? 19.901 7.305 -30.191 1.00 94.31 75 LEU A O 1
ATOM 537 N N . ALA A 1 76 ? 21.682 6.274 -31.086 1.00 95.19 76 ALA A N 1
ATOM 538 C CA . ALA A 1 76 ? 21.550 5.069 -30.266 1.00 95.19 76 ALA A CA 1
ATOM 539 C C . ALA A 1 76 ? 21.838 5.337 -28.775 1.00 95.19 76 ALA A C 1
ATOM 541 O O . ALA A 1 76 ? 21.109 4.850 -27.912 1.00 95.19 76 ALA A O 1
ATOM 542 N N . VAL A 1 77 ? 22.850 6.152 -28.457 1.00 97.12 77 VAL A N 1
ATOM 543 C CA . VAL A 1 77 ? 23.143 6.584 -27.079 1.00 97.12 77 VAL A CA 1
ATOM 544 C C . VAL A 1 77 ? 21.996 7.423 -26.517 1.00 97.12 77 VAL A C 1
ATOM 546 O O . VAL A 1 77 ? 21.557 7.176 -25.397 1.00 97.12 77 VAL A O 1
ATOM 549 N N . GLY A 1 78 ? 21.453 8.363 -27.296 1.00 97.44 78 GLY A N 1
ATOM 550 C CA . GLY A 1 78 ? 20.283 9.148 -26.900 1.00 97.44 78 GLY A CA 1
ATOM 551 C C . GLY A 1 78 ? 19.070 8.265 -26.593 1.00 97.44 78 GLY A C 1
ATOM 552 O O . GLY A 1 78 ? 18.459 8.407 -25.534 1.00 97.44 78 GLY A O 1
ATOM 553 N N . ALA A 1 79 ? 18.774 7.296 -27.466 1.00 96.69 79 ALA A N 1
ATOM 554 C CA . ALA A 1 79 ? 17.708 6.319 -27.248 1.00 96.69 79 ALA A CA 1
ATOM 555 C C . ALA A 1 79 ? 17.916 5.507 -25.958 1.00 96.69 79 ALA A C 1
ATOM 557 O O . ALA A 1 79 ? 16.971 5.316 -25.187 1.00 96.69 79 ALA A O 1
ATOM 558 N N . LEU A 1 80 ? 19.152 5.070 -25.691 1.00 97.50 80 LEU A N 1
ATOM 559 C CA . LEU A 1 80 ? 19.508 4.337 -24.477 1.00 97.50 80 LEU A CA 1
ATOM 560 C C . LEU A 1 80 ? 19.297 5.185 -23.215 1.00 97.50 80 LEU A C 1
ATOM 562 O O . LEU A 1 80 ? 18.671 4.718 -22.267 1.00 97.50 80 LEU A O 1
ATOM 566 N N . LEU A 1 81 ? 19.775 6.433 -23.209 1.00 97.81 81 LEU A N 1
ATOM 567 C CA . LEU A 1 81 ? 19.646 7.340 -22.065 1.00 97.81 81 LEU A CA 1
ATOM 568 C C . LEU A 1 81 ? 18.182 7.657 -21.747 1.00 97.81 81 LEU A C 1
ATOM 570 O O . LEU A 1 81 ? 17.781 7.579 -20.588 1.00 97.81 81 LEU A O 1
ATOM 574 N N . ILE A 1 82 ? 17.375 7.958 -22.769 1.00 97.12 82 ILE A N 1
ATOM 575 C CA . ILE A 1 82 ? 15.934 8.205 -22.613 1.00 97.12 82 ILE A CA 1
ATOM 576 C C . ILE A 1 82 ? 15.246 6.971 -22.022 1.00 97.12 82 ILE A C 1
ATOM 578 O O . ILE A 1 82 ? 14.471 7.078 -21.072 1.00 97.12 82 ILE A O 1
ATOM 582 N N . SER A 1 83 ? 15.560 5.788 -22.546 1.00 96.94 83 SER A N 1
ATOM 583 C CA . SER A 1 83 ? 14.957 4.535 -22.088 1.00 96.94 83 SER A CA 1
ATOM 584 C C . SER A 1 83 ? 15.319 4.221 -20.635 1.00 96.94 83 SER A C 1
ATOM 586 O O . SER A 1 83 ? 14.437 3.873 -19.850 1.00 96.94 83 SER A O 1
ATOM 588 N N . LEU A 1 84 ? 16.587 4.404 -20.248 1.00 97.69 84 LEU A N 1
ATOM 589 C CA . LEU A 1 84 ? 17.044 4.236 -18.865 1.00 97.69 84 LEU A CA 1
ATOM 590 C C . LEU A 1 84 ? 16.399 5.248 -17.914 1.00 97.69 84 LEU A C 1
ATOM 592 O O . LEU A 1 84 ? 15.991 4.864 -16.818 1.00 97.69 84 LEU A O 1
ATOM 596 N N . LEU A 1 85 ? 16.265 6.510 -18.333 1.00 97.31 85 LEU A N 1
ATOM 597 C CA . LEU A 1 85 ? 15.610 7.554 -17.545 1.00 97.31 85 LEU A CA 1
ATOM 598 C C . LEU A 1 85 ? 14.162 7.170 -17.219 1.00 97.31 85 LEU A C 1
ATOM 600 O O . LEU A 1 85 ? 13.779 7.165 -16.050 1.00 97.31 85 LEU A O 1
ATOM 604 N N . PHE A 1 86 ? 13.365 6.807 -18.228 1.00 96.88 86 PHE A N 1
ATOM 605 C CA . PHE A 1 86 ? 11.960 6.444 -18.019 1.00 96.88 86 PHE A CA 1
ATOM 606 C C . PHE A 1 86 ? 11.793 5.122 -17.271 1.00 96.88 86 PHE A C 1
ATOM 608 O O . PHE A 1 86 ? 10.893 5.011 -16.438 1.00 96.88 86 PHE A O 1
ATOM 615 N N . LEU A 1 87 ? 12.666 4.139 -17.510 1.00 94.81 87 LEU A N 1
ATOM 616 C CA . LEU A 1 87 ? 12.654 2.882 -16.764 1.00 94.81 87 LEU A CA 1
ATOM 617 C C . LEU A 1 87 ? 12.955 3.118 -15.277 1.00 94.81 87 LEU A C 1
ATOM 619 O O . LEU A 1 87 ? 12.208 2.651 -14.417 1.00 94.81 87 LEU A O 1
ATOM 623 N N . GLY A 1 88 ? 14.009 3.881 -14.974 1.00 96.06 88 GLY A N 1
ATOM 624 C CA . GLY A 1 88 ? 14.392 4.216 -13.603 1.00 96.06 88 GLY A CA 1
ATOM 625 C C . GLY A 1 88 ? 13.334 5.057 -12.891 1.00 96.06 88 GLY A C 1
ATOM 626 O O . GLY A 1 88 ? 12.972 4.757 -11.752 1.00 96.06 88 GLY A O 1
ATOM 627 N N . TRP A 1 89 ? 12.779 6.060 -13.577 1.00 95.69 89 TRP A N 1
ATOM 628 C CA . TRP A 1 89 ? 11.698 6.890 -13.045 1.00 95.69 89 TRP A CA 1
ATOM 629 C C . TRP A 1 89 ? 10.445 6.064 -12.746 1.00 95.69 89 TRP A C 1
ATOM 631 O O . TRP A 1 89 ? 9.897 6.144 -11.647 1.00 95.69 89 TRP A O 1
ATOM 641 N N . GLY A 1 90 ? 10.009 5.238 -13.703 1.00 93.31 90 GLY A N 1
ATOM 642 C CA . GLY A 1 90 ? 8.831 4.387 -13.557 1.00 93.31 90 GLY A CA 1
ATOM 643 C C . GLY A 1 90 ? 8.957 3.421 -12.379 1.00 93.31 90 GLY A C 1
ATOM 644 O O . GLY A 1 90 ? 8.041 3.329 -11.564 1.00 93.31 90 GLY A O 1
ATOM 645 N N . LEU A 1 91 ? 10.108 2.757 -12.240 1.00 93.12 91 LEU A N 1
ATOM 646 C CA . LEU A 1 91 ? 10.362 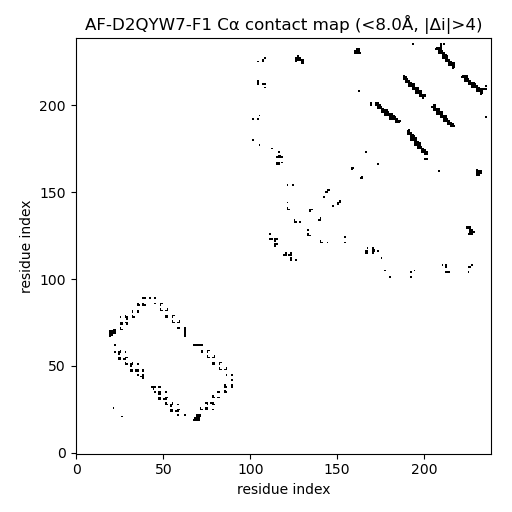1.830 -11.136 1.00 93.12 91 LEU A CA 1
ATOM 647 C C . LEU A 1 91 ? 10.414 2.550 -9.780 1.00 93.12 91 LEU A C 1
ATOM 649 O O . LEU A 1 91 ? 9.773 2.111 -8.826 1.00 93.12 91 LEU A O 1
ATOM 653 N N . THR A 1 92 ? 11.116 3.685 -9.709 1.00 95.38 92 THR A N 1
ATOM 654 C CA . THR A 1 92 ? 11.216 4.492 -8.482 1.00 95.38 92 THR A CA 1
ATOM 655 C C . THR A 1 92 ? 9.842 4.977 -8.027 1.00 95.38 92 THR A C 1
ATOM 657 O O . THR A 1 92 ? 9.505 4.849 -6.853 1.00 95.38 92 THR A O 1
ATOM 660 N N . TRP A 1 93 ? 9.011 5.468 -8.951 1.00 93.75 93 TRP A N 1
ATOM 661 C CA . TRP A 1 93 ? 7.647 5.901 -8.646 1.00 93.75 93 TRP A CA 1
ATOM 662 C C . TRP A 1 93 ? 6.774 4.758 -8.112 1.00 93.75 93 TRP A C 1
ATOM 664 O O . TRP A 1 93 ? 6.018 4.957 -7.162 1.00 93.75 93 TRP A O 1
ATOM 674 N N . GLN A 1 94 ? 6.883 3.554 -8.688 1.00 91.56 94 GLN A N 1
ATOM 675 C CA . GLN A 1 94 ? 6.140 2.378 -8.218 1.00 91.56 94 GLN A CA 1
ATOM 676 C C . GLN A 1 94 ? 6.524 2.003 -6.784 1.00 91.56 94 GLN A C 1
ATOM 678 O O . GLN A 1 94 ? 5.637 1.834 -5.948 1.00 91.56 94 GLN A O 1
ATOM 683 N N . ILE A 1 95 ? 7.825 1.931 -6.490 1.00 93.81 95 ILE A N 1
ATOM 684 C CA . ILE A 1 95 ? 8.333 1.610 -5.149 1.00 93.81 95 ILE A CA 1
ATOM 685 C C . ILE A 1 95 ? 7.911 2.690 -4.148 1.00 93.81 95 ILE A C 1
ATOM 687 O O . ILE A 1 95 ? 7.381 2.372 -3.086 1.00 93.81 95 ILE A O 1
ATOM 691 N N . ALA A 1 96 ? 8.076 3.967 -4.505 1.00 96.38 96 ALA A N 1
ATOM 692 C CA . ALA A 1 96 ? 7.688 5.088 -3.653 1.00 96.38 96 ALA A CA 1
ATOM 693 C C . ALA A 1 96 ? 6.183 5.075 -3.344 1.00 96.38 96 ALA A C 1
ATOM 695 O O . ALA A 1 96 ? 5.788 5.236 -2.191 1.00 96.38 96 ALA A O 1
ATOM 696 N N . ARG A 1 97 ? 5.335 4.816 -4.350 1.00 94.12 97 ARG A N 1
ATOM 697 C CA . ARG A 1 97 ? 3.887 4.667 -4.157 1.00 94.12 97 ARG A CA 1
ATOM 698 C C . ARG A 1 97 ? 3.564 3.495 -3.232 1.00 94.12 97 ARG A C 1
ATOM 700 O O . ARG A 1 97 ? 2.700 3.639 -2.374 1.00 94.12 97 ARG A O 1
ATOM 707 N N . GLN A 1 98 ? 4.185 2.333 -3.438 1.00 94.12 98 GLN A N 1
ATOM 708 C CA . GLN A 1 98 ? 3.932 1.154 -2.605 1.00 94.12 98 GLN A CA 1
ATOM 709 C C . GLN A 1 98 ? 4.294 1.431 -1.146 1.00 94.12 98 GLN A C 1
ATOM 711 O O . GLN A 1 98 ? 3.470 1.184 -0.271 1.00 94.12 98 GLN A O 1
ATOM 716 N N . ALA A 1 99 ? 5.460 2.032 -0.901 1.00 96.31 99 ALA A N 1
ATOM 717 C CA . ALA A 1 99 ? 5.890 2.431 0.433 1.00 96.31 99 ALA A CA 1
ATOM 718 C C . ALA A 1 99 ? 4.921 3.436 1.083 1.00 96.31 99 ALA A C 1
ATOM 720 O O . ALA A 1 99 ? 4.495 3.221 2.214 1.00 96.31 99 ALA A O 1
ATOM 721 N N . ASP A 1 100 ? 4.508 4.486 0.362 1.00 97.25 100 ASP A N 1
ATOM 722 C CA . ASP A 1 100 ? 3.550 5.487 0.863 1.00 97.25 100 ASP A CA 1
ATOM 723 C C . ASP A 1 100 ? 2.186 4.868 1.217 1.00 97.25 100 ASP A C 1
ATOM 725 O O . ASP A 1 100 ? 1.602 5.183 2.254 1.00 97.25 100 ASP A O 1
ATOM 729 N N . VAL A 1 101 ? 1.684 3.954 0.380 1.00 96.88 101 VAL A N 1
ATOM 730 C CA . VAL A 1 101 ? 0.425 3.242 0.638 1.00 96.88 101 VAL A CA 1
ATOM 731 C C . VAL A 1 101 ? 0.545 2.346 1.874 1.00 96.88 101 VAL A C 1
ATOM 733 O O . VAL A 1 101 ? -0.362 2.350 2.703 1.00 96.88 101 VAL A O 1
ATOM 736 N N . CYS A 1 102 ? 1.650 1.618 2.035 1.00 97.50 102 CYS A N 1
ATOM 737 C CA . CYS A 1 102 ? 1.864 0.760 3.201 1.00 97.50 102 CYS A CA 1
ATOM 738 C C . CYS A 1 102 ? 1.966 1.567 4.503 1.00 97.50 102 CYS A C 1
ATOM 740 O O . CYS A 1 102 ? 1.263 1.245 5.456 1.00 97.50 102 CYS A O 1
ATOM 742 N N . LEU A 1 103 ? 2.738 2.659 4.519 1.00 97.94 103 LEU A N 1
ATOM 743 C CA . LEU A 1 103 ? 2.877 3.530 5.697 1.00 97.94 103 LEU A CA 1
ATOM 744 C C . LEU A 1 103 ? 1.534 4.128 6.144 1.00 97.94 103 LEU A C 1
ATOM 746 O O . LEU A 1 103 ? 1.229 4.210 7.335 1.00 97.94 103 LEU A O 1
ATOM 750 N N . LYS A 1 104 ? 0.692 4.537 5.187 1.00 98.06 104 LYS A N 1
ATOM 751 C CA . LYS A 1 104 ? -0.650 5.056 5.488 1.00 98.06 104 LYS A CA 1
ATOM 752 C C . LYS A 1 104 ? -1.592 3.965 5.987 1.00 98.06 104 LYS A C 1
ATOM 754 O O . LYS A 1 104 ? -2.377 4.230 6.893 1.00 98.06 104 LYS A O 1
ATOM 759 N N . ALA A 1 105 ? -1.510 2.759 5.424 1.00 98.31 105 ALA A N 1
ATOM 760 C CA . ALA A 1 105 ? -2.284 1.618 5.902 1.00 98.31 105 ALA A CA 1
ATOM 761 C C . ALA A 1 105 ? -1.934 1.285 7.360 1.00 98.31 105 ALA A C 1
ATOM 763 O O . ALA A 1 105 ? -2.840 1.122 8.174 1.00 98.31 105 ALA A O 1
ATOM 764 N N . GLU A 1 106 ? -0.638 1.249 7.682 1.00 98.31 106 GLU A N 1
ATOM 765 C CA . GLU A 1 106 ? -0.113 1.029 9.035 1.00 98.31 106 GLU A CA 1
ATOM 766 C C . GLU A 1 106 ? -0.634 2.090 10.005 1.00 98.31 106 GLU A C 1
ATOM 768 O O . GLU A 1 106 ? -1.272 1.752 10.993 1.00 98.31 106 GLU A O 1
ATOM 773 N N . THR A 1 107 ? -0.523 3.375 9.653 1.00 98.31 107 THR A N 1
ATOM 774 C CA . THR A 1 107 ? -1.036 4.479 10.488 1.00 98.31 107 THR A CA 1
ATOM 775 C C . THR A 1 107 ? -2.534 4.330 10.801 1.00 98.31 107 THR A C 1
ATOM 777 O O . THR A 1 107 ? -2.986 4.583 11.922 1.00 98.31 107 THR A O 1
ATOM 780 N N . VAL A 1 108 ? -3.331 3.926 9.806 1.00 98.44 108 VAL A N 1
ATOM 781 C CA . VAL A 1 108 ? -4.778 3.707 9.957 1.00 98.44 108 VAL A CA 1
ATOM 782 C C . VAL A 1 108 ? -5.061 2.515 10.874 1.00 98.44 108 VAL A C 1
ATOM 784 O O . VAL A 1 108 ? -5.931 2.610 11.742 1.00 98.44 108 VAL A O 1
ATOM 787 N N . ALA A 1 109 ? -4.333 1.413 10.701 1.00 98.56 109 ALA A N 1
ATOM 788 C CA . ALA A 1 109 ? -4.475 0.219 11.523 1.00 98.56 109 ALA A CA 1
ATOM 789 C C . ALA A 1 109 ? -4.010 0.448 12.968 1.00 98.56 109 ALA A C 1
ATOM 791 O O . ALA A 1 109 ? -4.731 0.068 13.887 1.00 98.56 109 ALA A O 1
ATOM 792 N N . ASP A 1 110 ? -2.898 1.147 13.184 1.00 98.56 110 ASP A N 1
ATOM 793 C CA . ASP A 1 110 ? -2.396 1.504 14.514 1.00 98.56 110 ASP A CA 1
ATOM 794 C C . ASP A 1 110 ? -3.395 2.375 15.273 1.00 98.56 110 ASP A C 1
ATOM 796 O O . ASP A 1 110 ? -3.708 2.104 16.433 1.00 98.56 110 ASP A O 1
ATOM 800 N N . THR A 1 111 ? -3.972 3.375 14.599 1.00 98.44 111 THR A N 1
ATOM 801 C CA . THR A 1 111 ? -5.020 4.221 15.190 1.00 98.44 111 THR A CA 1
ATOM 802 C C . THR A 1 111 ? -6.235 3.382 15.588 1.00 98.44 111 THR A C 1
ATOM 804 O O . THR A 1 111 ? -6.780 3.541 16.681 1.00 98.44 111 THR A O 1
ATOM 807 N N . PHE A 1 112 ? -6.656 2.460 14.719 1.00 98.44 112 PHE A N 1
ATOM 808 C CA . PHE A 1 112 ? -7.748 1.537 15.012 1.00 98.44 112 PHE A CA 1
ATOM 809 C C . PHE A 1 112 ? -7.428 0.645 16.224 1.00 98.44 112 PHE A C 1
ATOM 811 O O . PHE A 1 112 ? -8.243 0.557 17.143 1.00 98.44 112 PHE A O 1
ATOM 818 N N . VAL A 1 113 ? -6.245 0.026 16.264 1.00 98.31 113 VAL A N 1
ATOM 819 C CA . VAL A 1 113 ? -5.796 -0.829 17.374 1.00 98.31 113 VAL A CA 1
ATOM 820 C C . VAL A 1 113 ? -5.766 -0.038 18.677 1.00 98.31 113 VAL A C 1
ATOM 822 O O . VAL A 1 113 ? -6.306 -0.500 19.680 1.00 98.31 113 VAL A O 1
ATOM 825 N N . GLN A 1 114 ? -5.211 1.173 18.664 1.00 98.00 114 GLN A N 1
ATOM 826 C CA . GLN A 1 114 ? -5.161 2.037 19.838 1.00 98.00 114 GLN A CA 1
ATOM 827 C C . GLN A 1 114 ? -6.567 2.332 20.378 1.00 98.00 114 GLN A C 1
ATOM 829 O O . GLN A 1 114 ? -6.812 2.179 21.574 1.00 98.00 114 GLN A O 1
ATOM 834 N N . LEU A 1 115 ? -7.518 2.681 19.507 1.00 97.75 115 LEU A N 1
ATOM 835 C CA . LEU A 1 115 ? -8.909 2.913 19.903 1.00 97.75 115 LEU A CA 1
ATOM 836 C C . LEU A 1 115 ? -9.560 1.659 20.509 1.00 97.75 115 LEU A C 1
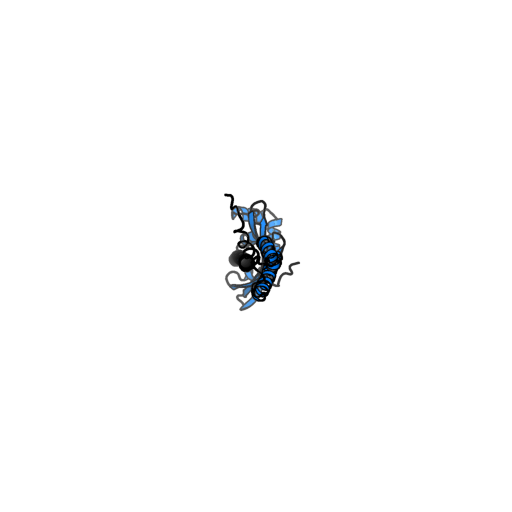ATOM 838 O O . LEU A 1 115 ? -10.322 1.770 21.471 1.00 97.75 115 LEU A O 1
ATOM 842 N N . VAL A 1 116 ? -9.246 0.464 19.994 1.00 97.69 116 VAL A N 1
ATOM 843 C CA . VAL A 1 116 ? -9.715 -0.808 20.569 1.00 97.69 116 VAL A CA 1
ATOM 844 C C . VAL A 1 116 ? -9.132 -1.032 21.967 1.00 97.69 116 VAL A C 1
ATOM 846 O O . VAL A 1 116 ? -9.893 -1.333 22.887 1.00 97.69 116 VAL A O 1
ATOM 849 N N . LEU A 1 117 ? -7.824 -0.832 22.155 1.00 96.88 117 LEU A N 1
ATOM 850 C CA . LEU A 1 117 ? -7.144 -0.986 23.453 1.00 96.88 117 LEU A CA 1
ATOM 851 C C . LEU A 1 117 ? -7.613 0.046 24.494 1.00 96.88 117 LEU A C 1
ATOM 853 O O . LEU A 1 117 ? -7.622 -0.228 25.695 1.00 96.88 117 LEU A O 1
ATOM 857 N N . GLU A 1 118 ? -8.037 1.228 24.044 1.00 97.00 118 GLU A N 1
ATOM 858 C CA . GLU A 1 118 ? -8.655 2.269 24.874 1.00 97.00 118 GLU A CA 1
ATOM 859 C C . GLU A 1 118 ? -10.125 1.975 25.232 1.00 97.00 118 GLU A C 1
ATOM 861 O O . GLU A 1 118 ? -10.727 2.729 25.997 1.00 97.00 118 GLU A O 1
ATOM 866 N N . GLY A 1 119 ? -10.720 0.904 24.694 1.00 96.62 119 GLY A N 1
ATOM 867 C CA . GLY A 1 119 ? -12.133 0.567 24.891 1.00 96.62 119 GLY A CA 1
ATOM 868 C C . GLY A 1 119 ? -13.102 1.440 24.081 1.00 96.62 119 GLY A C 1
ATOM 869 O O . GLY A 1 119 ? -14.315 1.378 24.282 1.00 96.62 119 GLY A O 1
ATOM 870 N N . ARG A 1 120 ? -12.606 2.239 23.129 1.00 97.44 120 ARG A N 1
ATOM 871 C CA . ARG A 1 120 ? -13.388 3.164 22.287 1.00 97.44 120 ARG A CA 1
ATOM 872 C C . ARG A 1 120 ? -13.926 2.458 21.038 1.00 97.44 120 ARG A C 1
ATOM 874 O O . ARG A 1 120 ? -13.733 2.898 19.906 1.00 97.44 120 ARG A O 1
ATOM 881 N N . GLN A 1 121 ? -14.640 1.353 21.249 1.00 97.56 121 GLN A N 1
ATOM 882 C CA . GLN A 1 121 ? -15.131 0.453 20.193 1.00 97.56 121 GLN A CA 1
ATOM 883 C C . GLN A 1 121 ? -15.971 1.156 19.120 1.00 97.56 121 GLN A C 1
ATOM 885 O O . GLN A 1 121 ? -15.809 0.899 17.931 1.00 97.56 121 GLN A O 1
ATOM 890 N N . ARG A 1 122 ? -16.873 2.058 19.531 1.00 97.94 122 ARG A N 1
ATOM 891 C CA . ARG A 1 122 ? -17.756 2.793 18.608 1.00 97.94 122 ARG A CA 1
ATOM 892 C C . ARG A 1 122 ? -16.956 3.635 17.614 1.00 97.94 122 ARG A C 1
ATOM 894 O O . ARG A 1 122 ? -17.316 3.674 16.437 1.00 97.94 122 ARG A O 1
ATOM 901 N N . GLU A 1 123 ? -15.878 4.257 18.090 1.00 98.00 123 GLU A N 1
ATOM 902 C CA . GLU A 1 123 ? -14.975 5.098 17.302 1.00 98.00 123 GLU A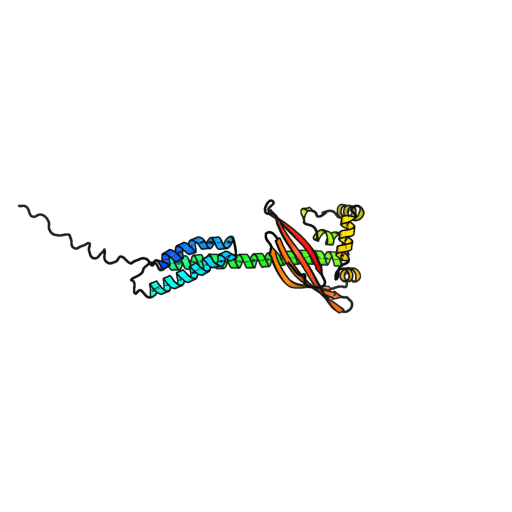 CA 1
ATOM 903 C C . GLU A 1 123 ? -14.064 4.255 16.411 1.00 98.00 123 GLU A C 1
ATOM 905 O O . GLU A 1 123 ? -13.963 4.527 15.220 1.00 98.00 123 GLU A O 1
ATOM 910 N N . ALA A 1 124 ? -13.475 3.179 16.944 1.00 98.12 124 ALA A N 1
ATOM 911 C CA . ALA A 1 124 ? -12.714 2.221 16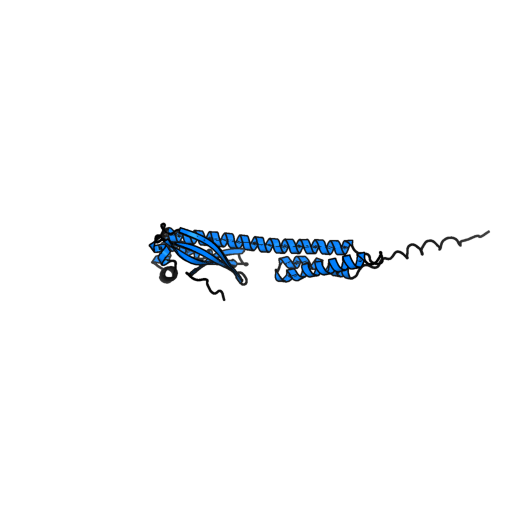.140 1.00 98.12 124 ALA A CA 1
ATOM 912 C C . ALA A 1 124 ? -13.570 1.627 15.011 1.00 98.12 124 ALA A C 1
ATOM 914 O O . ALA A 1 124 ? -13.130 1.569 13.867 1.00 98.12 124 ALA A O 1
ATOM 915 N N . HIS A 1 125 ? -14.826 1.268 15.279 1.00 98.19 125 HIS A N 1
ATOM 916 C CA . HIS A 1 125 ? -15.726 0.763 14.245 1.00 98.19 125 HIS A CA 1
ATOM 917 C C . HIS A 1 125 ? -16.081 1.818 13.185 1.00 98.19 125 HIS A C 1
ATOM 919 O O . HIS A 1 125 ? -16.423 1.446 12.073 1.00 98.19 125 HIS A O 1
ATOM 925 N N . GLN A 1 126 ? -15.924 3.128 13.432 1.00 98.06 126 GLN A N 1
ATOM 926 C CA . GLN A 1 126 ? -16.048 4.109 12.341 1.00 98.06 126 GLN A CA 1
ATOM 927 C C . GLN A 1 126 ? -14.977 3.921 11.254 1.00 98.06 126 GLN A C 1
ATOM 929 O O . GLN A 1 126 ? -15.206 4.283 10.100 1.00 98.06 126 GLN A O 1
ATOM 934 N N . PHE A 1 127 ? -13.835 3.307 11.577 1.00 98.12 127 PHE A N 1
ATOM 935 C CA . PHE A 1 127 ? -12.802 2.998 10.592 1.00 98.12 127 PHE A CA 1
ATOM 936 C C . PHE A 1 127 ? -13.206 1.884 9.622 1.00 98.12 127 PHE A C 1
ATOM 938 O O . PHE A 1 127 ? -12.526 1.725 8.614 1.00 98.12 127 PHE A O 1
ATOM 945 N N . THR A 1 128 ? -14.292 1.138 9.860 1.00 98.06 128 THR A N 1
ATOM 946 C CA . THR A 1 128 ? -14.797 0.141 8.896 1.00 98.06 128 THR A CA 1
ATOM 947 C C . THR A 1 128 ? -15.603 0.771 7.756 1.00 98.06 128 THR A C 1
ATOM 949 O O . THR A 1 128 ? -15.775 0.155 6.703 1.00 98.06 128 THR A O 1
ATOM 952 N N . TYR A 1 129 ? -16.025 2.027 7.924 1.00 97.38 129 TYR A N 1
ATOM 953 C CA . TYR A 1 129 ? -16.743 2.805 6.919 1.00 97.38 129 TYR A CA 1
ATOM 954 C C . TYR A 1 129 ? -15.803 3.683 6.085 1.00 97.38 129 TYR A C 1
ATOM 956 O O . TYR A 1 129 ? -14.715 4.082 6.535 1.00 97.38 129 TYR A O 1
ATOM 964 N N . ASP A 1 130 ? -16.260 4.025 4.878 1.00 95.56 130 ASP A N 1
ATOM 965 C CA . ASP A 1 130 ? -15.627 5.040 4.034 1.00 95.56 130 ASP A CA 1
ATOM 966 C C . ASP A 1 130 ? -15.685 6.406 4.737 1.00 95.56 130 ASP A C 1
ATOM 968 O O . ASP A 1 130 ? -16.604 6.683 5.505 1.00 95.56 130 ASP A O 1
ATOM 972 N N . THR A 1 131 ? -14.699 7.277 4.495 1.00 94.12 131 THR A N 1
ATOM 973 C CA . THR A 1 131 ? -14.549 8.550 5.226 1.00 94.12 131 THR A CA 1
ATOM 974 C C . THR A 1 131 ? -15.801 9.427 5.150 1.00 94.12 131 THR A C 1
ATOM 976 O O . THR A 1 131 ? -16.132 10.093 6.127 1.00 94.12 131 THR A O 1
ATOM 979 N N . ALA A 1 132 ? -16.504 9.403 4.014 1.00 93.12 132 ALA A N 1
ATOM 980 C CA . ALA A 1 132 ? -17.734 10.163 3.797 1.00 93.12 132 ALA A CA 1
ATOM 981 C C . ALA A 1 132 ? -18.922 9.674 4.650 1.00 93.12 132 ALA A C 1
ATOM 983 O O . ALA A 1 132 ? -19.793 10.473 4.982 1.00 93.12 132 ALA A O 1
ATOM 984 N N . ASP A 1 133 ? -18.933 8.397 5.044 1.00 95.31 133 ASP A N 1
ATOM 985 C CA . ASP A 1 133 ? -20.021 7.772 5.810 1.00 95.31 133 ASP A CA 1
ATOM 986 C C . ASP A 1 133 ? -19.768 7.783 7.328 1.00 95.31 133 ASP A C 1
ATOM 988 O O . ASP A 1 133 ? -20.584 7.282 8.118 1.00 95.31 133 ASP A O 1
ATOM 992 N N . ARG A 1 134 ? -18.619 8.326 7.753 1.00 96.12 134 ARG A N 1
ATOM 993 C CA . ARG A 1 134 ? -18.230 8.414 9.163 1.00 96.12 134 ARG A CA 1
ATOM 994 C C . ARG A 1 134 ? -18.979 9.521 9.873 1.00 96.12 134 ARG A C 1
ATOM 996 O O . ARG A 1 134 ? -19.127 10.635 9.376 1.00 96.12 134 ARG A O 1
ATOM 1003 N N . VAL A 1 135 ? -19.361 9.243 11.112 1.00 96.94 135 VAL A N 1
ATOM 1004 C CA . VAL A 1 135 ? -19.941 10.253 11.991 1.00 96.94 135 VAL A CA 1
ATOM 1005 C C . VAL A 1 135 ? -18.819 10.971 12.735 1.00 96.94 135 VAL A C 1
ATOM 1007 O O . VAL A 1 135 ? -18.182 10.407 13.618 1.00 96.94 135 VAL A O 1
ATOM 1010 N N . GLY A 1 136 ? -18.570 12.231 12.372 1.00 91.62 136 GLY A N 1
ATOM 1011 C CA . GLY A 1 136 ? -17.447 13.009 12.909 1.00 91.62 136 GLY A CA 1
ATOM 1012 C C . GLY A 1 136 ? -17.597 13.481 14.361 1.00 91.62 136 GLY A C 1
ATOM 1013 O O . GLY A 1 136 ? -16.626 13.960 14.938 1.00 91.62 136 GLY A O 1
ATOM 1014 N N . SER A 1 137 ? -18.784 13.371 14.969 1.00 95.12 137 SER A N 1
ATOM 1015 C CA . SER A 1 137 ? -19.034 13.817 16.346 1.00 95.12 137 SER A CA 1
ATOM 1016 C C . SER A 1 137 ? -19.363 12.650 17.277 1.00 95.12 137 SER A C 1
ATOM 1018 O O . SER A 1 137 ? -20.089 11.727 16.910 1.00 95.12 137 SER A O 1
ATOM 1020 N N . LEU A 1 138 ? -18.879 12.717 18.522 1.00 92.69 138 LEU A N 1
ATOM 1021 C CA . LEU A 1 138 ? -19.160 11.699 19.540 1.00 92.69 138 LEU A CA 1
ATOM 1022 C C . LEU A 1 138 ? -20.662 11.574 19.834 1.00 92.69 138 LEU A C 1
ATOM 1024 O O . LEU A 1 138 ? -21.181 10.466 19.950 1.00 92.69 138 LEU A O 1
ATOM 1028 N N . SER A 1 139 ? -21.373 12.706 19.895 1.00 94.62 139 SER A N 1
ATOM 1029 C CA . SER A 1 139 ? -22.828 12.718 20.086 1.00 94.62 139 SER A CA 1
ATOM 1030 C C . SER A 1 139 ? -23.552 12.013 18.940 1.00 94.62 139 SER A C 1
ATOM 1032 O O . SER A 1 139 ? -24.424 11.188 19.196 1.00 94.62 139 SER A O 1
ATOM 1034 N N . GLY A 1 140 ? -23.171 12.297 17.689 1.00 96.25 140 GLY A N 1
ATOM 1035 C CA . GLY A 1 140 ? -23.780 11.656 16.527 1.00 96.25 140 GLY A CA 1
ATOM 1036 C C . GLY A 1 140 ? -23.454 10.164 16.452 1.00 96.25 140 GLY A C 1
ATOM 1037 O O . GLY A 1 140 ? -24.309 9.372 16.069 1.00 96.25 140 GLY A O 1
ATOM 1038 N N . MET A 1 141 ? -22.239 9.757 16.842 1.00 96.31 141 MET A N 1
ATOM 1039 C CA . MET A 1 141 ? -21.870 8.340 16.916 1.00 96.31 141 MET A CA 1
ATOM 1040 C C . MET A 1 141 ? -22.745 7.594 17.919 1.00 96.31 141 MET A C 1
ATOM 1042 O O . MET A 1 141 ? -23.274 6.534 17.591 1.00 96.31 141 MET A O 1
ATOM 1046 N N . ASN A 1 142 ? -22.917 8.147 19.121 1.00 96.19 142 ASN A N 1
ATOM 1047 C CA . ASN A 1 142 ? -23.770 7.539 20.137 1.00 96.19 142 ASN A CA 1
ATOM 1048 C C . ASN A 1 142 ? -25.212 7.438 19.650 1.00 96.19 142 ASN A C 1
ATOM 1050 O O . ASN A 1 142 ? -25.781 6.354 19.668 1.00 96.19 142 ASN A O 1
ATOM 1054 N N . GLU A 1 143 ? -25.750 8.528 19.103 1.00 96.69 143 GLU A N 1
ATOM 1055 C CA . GLU A 1 143 ? -27.091 8.532 18.532 1.00 96.69 143 GLU A CA 1
ATOM 1056 C C . GLU A 1 143 ? -27.264 7.468 17.441 1.00 96.69 143 GLU A C 1
ATOM 1058 O O . GLU A 1 143 ? -28.260 6.745 17.459 1.00 96.69 143 GLU A O 1
ATOM 1063 N N . ARG A 1 144 ? -26.287 7.322 16.534 1.00 96.50 144 ARG A N 1
ATOM 1064 C CA . ARG A 1 144 ? -26.313 6.290 15.492 1.00 96.50 144 ARG A CA 1
ATOM 1065 C C . ARG A 1 144 ? -26.362 4.896 16.106 1.00 96.50 144 ARG A C 1
ATOM 1067 O O . ARG A 1 144 ? -27.295 4.167 15.822 1.00 96.50 144 ARG A O 1
ATOM 1074 N N . TYR A 1 145 ? -25.420 4.519 16.968 1.00 97.50 145 TYR A N 1
ATOM 1075 C CA . TYR A 1 145 ? -25.402 3.157 17.524 1.00 97.50 145 TYR A CA 1
ATOM 1076 C C . TYR A 1 145 ? -26.559 2.853 18.486 1.00 97.50 145 TYR A C 1
ATOM 1078 O O . TYR A 1 145 ? -26.902 1.684 18.661 1.00 97.50 145 TYR A O 1
ATOM 1086 N N . ASP A 1 146 ? -27.146 3.873 19.112 1.00 97.38 146 ASP A N 1
ATOM 1087 C CA . ASP A 1 146 ? -28.261 3.696 20.044 1.00 97.38 146 ASP A CA 1
ATOM 1088 C C . ASP A 1 146 ? -29.615 3.606 19.314 1.00 97.38 146 ASP A C 1
ATOM 1090 O O . ASP A 1 146 ? -30.521 2.920 19.791 1.00 97.38 146 ASP A O 1
ATOM 1094 N N . LYS A 1 147 ? -29.771 4.277 18.161 1.00 97.62 147 LYS A N 1
ATOM 1095 C CA . LYS A 1 147 ? -31.032 4.311 17.392 1.00 97.62 147 LYS A CA 1
ATOM 1096 C C . LYS A 1 147 ? -31.046 3.393 16.170 1.00 97.62 147 LYS A C 1
ATOM 1098 O O . LYS A 1 147 ? -32.104 2.874 15.818 1.00 97.62 147 LYS A O 1
ATOM 1103 N N . ASP A 1 148 ? -29.909 3.217 15.507 1.00 97.81 148 ASP A N 1
ATOM 1104 C CA . ASP A 1 148 ? -29.768 2.388 14.314 1.00 97.81 148 ASP A CA 1
ATOM 1105 C C . ASP A 1 148 ? -29.363 0.964 14.710 1.00 97.81 148 ASP A C 1
ATOM 1107 O O . ASP A 1 148 ? -28.215 0.676 15.070 1.00 97.81 148 ASP A O 1
ATOM 1111 N N . LYS A 1 149 ? -30.341 0.055 14.634 1.00 97.62 149 LYS A N 1
ATOM 1112 C CA . LYS A 1 149 ? -30.142 -1.360 14.944 1.00 97.62 149 LYS A CA 1
ATOM 1113 C C . LYS A 1 149 ? -29.091 -2.000 14.033 1.00 97.62 149 LYS A C 1
ATOM 1115 O O . LYS A 1 149 ? -28.313 -2.813 14.519 1.00 97.62 149 LYS A O 1
ATOM 1120 N N . GLU A 1 150 ? -29.034 -1.625 12.756 1.00 97.38 150 GLU A N 1
ATOM 1121 C CA . GLU A 1 150 ? -28.076 -2.195 11.806 1.00 97.38 150 GLU A CA 1
ATOM 1122 C C . GLU A 1 150 ? -26.643 -1.814 12.184 1.00 97.38 150 GLU A C 1
ATOM 1124 O O . GLU A 1 150 ? -25.766 -2.677 12.249 1.00 97.38 150 GLU A O 1
ATOM 1129 N N . ALA A 1 151 ? -26.409 -0.546 12.534 1.00 97.12 151 ALA A N 1
ATOM 1130 C CA . ALA A 1 151 ? -25.101 -0.091 12.999 1.00 97.12 151 ALA A CA 1
ATOM 1131 C C . ALA A 1 151 ? -24.664 -0.802 14.294 1.00 97.12 151 ALA A C 1
ATOM 1133 O O . ALA A 1 151 ? -23.494 -1.171 14.436 1.00 97.12 151 ALA A O 1
ATOM 1134 N N . SER A 1 152 ? -25.595 -1.004 15.231 1.00 97.88 152 SER A N 1
ATOM 1135 C CA . SER A 1 152 ? -25.351 -1.709 16.497 1.00 97.88 152 SER A CA 1
ATOM 1136 C C . SER A 1 152 ? -25.051 -3.198 16.289 1.00 97.88 152 SER A C 1
ATOM 1138 O O . SER A 1 152 ? -24.077 -3.727 16.834 1.00 97.88 152 SER A O 1
ATOM 1140 N N . ASP A 1 153 ? -25.830 -3.868 15.438 1.00 98.12 153 ASP A N 1
ATOM 1141 C CA . ASP A 1 153 ? -25.626 -5.272 15.086 1.00 98.12 153 ASP A CA 1
ATOM 1142 C C . ASP A 1 153 ? -24.305 -5.453 14.319 1.00 98.12 153 ASP A C 1
ATOM 1144 O O . ASP A 1 153 ? -23.538 -6.366 14.627 1.00 98.12 153 ASP A O 1
ATOM 1148 N N . SER A 1 154 ? -2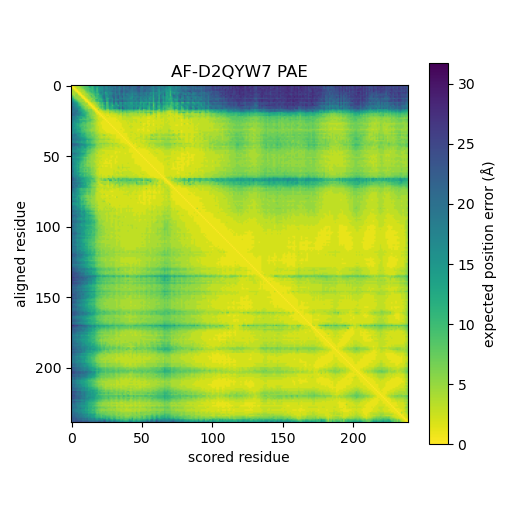3.973 -4.547 13.391 1.00 97.25 154 SER A N 1
ATOM 1149 C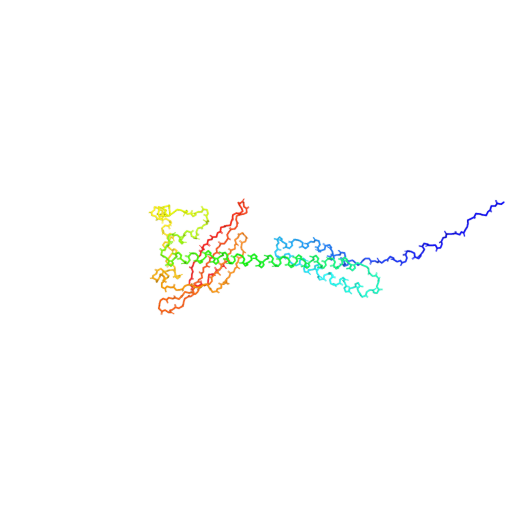 CA . SER A 1 154 ? -22.679 -4.531 12.692 1.00 97.25 154 SER A CA 1
ATOM 1150 C C . SER A 1 154 ? -21.511 -4.400 13.668 1.00 97.25 154 SER A C 1
ATOM 1152 O O . SER A 1 154 ? -20.559 -5.176 13.583 1.00 97.25 154 SER A O 1
ATOM 1154 N N . LEU A 1 155 ? -21.596 -3.469 14.627 1.00 97.94 155 LEU A N 1
ATOM 1155 C CA . LEU A 1 155 ? -20.583 -3.286 15.669 1.00 97.94 155 LEU A CA 1
ATOM 1156 C C . LEU A 1 155 ? -20.375 -4.583 16.457 1.00 97.94 155 LEU A C 1
ATOM 1158 O O . LEU A 1 155 ? -19.248 -5.059 16.605 1.00 97.94 155 LEU A O 1
ATOM 1162 N N . LYS A 1 156 ? -21.468 -5.179 16.940 1.00 97.94 156 LYS A N 1
ATOM 1163 C CA . LYS A 1 156 ? -21.425 -6.420 17.715 1.00 97.94 156 LYS A CA 1
ATOM 1164 C C . LYS A 1 156 ? -20.828 -7.569 16.905 1.00 97.94 156 LYS A C 1
ATOM 1166 O O . LYS A 1 156 ? -19.966 -8.285 17.413 1.00 97.94 156 LYS A O 1
ATOM 1171 N N . ASN A 1 157 ? -21.257 -7.734 15.657 1.00 97.56 157 ASN A N 1
ATOM 1172 C CA . ASN A 1 157 ? -20.766 -8.782 14.767 1.00 97.56 157 ASN A CA 1
ATOM 1173 C C . ASN A 1 157 ? -19.270 -8.619 14.490 1.00 97.56 157 ASN A C 1
ATOM 1175 O O . ASN A 1 157 ? -18.528 -9.595 14.572 1.00 97.56 157 ASN A O 1
ATOM 1179 N N . PHE A 1 158 ? -18.815 -7.393 14.230 1.00 97.50 158 PHE A N 1
ATOM 1180 C CA . PHE A 1 158 ? -17.409 -7.100 13.978 1.00 97.50 158 PHE A CA 1
ATOM 1181 C C . PHE A 1 158 ? -16.526 -7.507 15.167 1.00 97.50 158 PHE A C 1
ATOM 1183 O O . PHE A 1 158 ? -15.577 -8.269 14.990 1.00 97.50 158 PHE A O 1
ATOM 1190 N N . TYR A 1 159 ? -16.897 -7.102 16.387 1.00 97.81 159 TYR A N 1
ATOM 1191 C CA . TYR A 1 159 ? -16.149 -7.415 17.611 1.00 97.81 159 TYR A CA 1
ATOM 1192 C C . TYR A 1 159 ? -16.334 -8.843 18.141 1.00 97.81 159 TYR A C 1
ATOM 1194 O O . TYR A 1 159 ? -15.639 -9.228 19.077 1.00 97.81 159 TYR A O 1
ATOM 1202 N N . SER A 1 160 ? -17.234 -9.639 17.559 1.00 97.19 160 SER A N 1
ATOM 1203 C CA . SER A 1 160 ? -17.418 -11.045 17.949 1.00 97.19 160 SER A CA 1
ATOM 1204 C C . SER A 1 160 ? -16.341 -11.970 17.369 1.00 97.19 160 SER A C 1
ATOM 1206 O O . SER A 1 160 ? -16.181 -13.094 17.841 1.00 97.19 160 SER A O 1
ATOM 1208 N N . ASN A 1 161 ? -15.593 -11.516 16.359 1.00 95.19 161 ASN A N 1
ATOM 1209 C CA . ASN A 1 161 ? -14.573 -12.319 15.689 1.00 95.19 161 ASN A CA 1
ATOM 1210 C C . ASN A 1 161 ? -13.211 -12.202 16.382 1.00 95.19 161 ASN A C 1
ATOM 1212 O O . ASN A 1 161 ? -12.773 -11.111 16.751 1.00 95.19 161 ASN A O 1
ATOM 1216 N N . ALA A 1 162 ? -12.510 -13.330 16.521 1.00 94.00 162 ALA A N 1
ATOM 1217 C CA . ALA A 1 162 ? -11.133 -13.337 17.002 1.00 94.00 162 ALA A CA 1
ATOM 1218 C C . ALA A 1 162 ? -10.221 -12.498 16.081 1.00 94.00 162 ALA A C 1
ATOM 1220 O O . ALA A 1 162 ? -10.425 -12.501 14.864 1.00 94.00 162 ALA A O 1
ATOM 1221 N N . PRO A 1 163 ? -9.215 -11.791 16.630 1.00 96.38 163 PRO A N 1
ATOM 1222 C CA . PRO A 1 163 ? -8.773 -11.764 18.029 1.00 96.38 163 PRO A CA 1
ATOM 1223 C C . PRO A 1 163 ? -9.364 -10.606 18.861 1.00 96.38 163 PRO A C 1
ATOM 1225 O O . PRO A 1 163 ? -8.929 -10.375 19.988 1.00 96.38 163 PRO A O 1
ATOM 1228 N N . LEU A 1 164 ? -10.354 -9.868 18.347 1.00 97.31 164 LEU A N 1
ATOM 1229 C CA . LEU A 1 164 ? -10.854 -8.648 18.993 1.00 97.31 164 LEU A CA 1
ATOM 1230 C C . LEU A 1 164 ? -11.406 -8.850 20.422 1.00 97.31 164 LEU A C 1
ATOM 1232 O O . LEU A 1 164 ? -11.092 -8.017 21.274 1.00 97.31 164 LEU A O 1
ATOM 1236 N N . PRO A 1 165 ? -12.148 -9.931 20.757 1.00 97.50 165 PRO A N 1
ATOM 1237 C CA . PRO A 1 165 ? -12.578 -10.180 22.134 1.00 97.50 165 PRO A CA 1
ATOM 1238 C C . PRO A 1 165 ? -11.426 -10.235 23.146 1.00 97.50 165 PRO A C 1
ATOM 1240 O O . PRO A 1 165 ? -11.591 -9.798 24.284 1.00 97.50 165 PRO A O 1
ATOM 1243 N N . ILE A 1 166 ? -10.257 -10.739 22.735 1.00 95.62 166 ILE A N 1
ATOM 1244 C CA . ILE A 1 166 ? -9.069 -10.846 23.594 1.00 95.62 166 ILE A CA 1
ATOM 1245 C C . ILE A 1 166 ? -8.520 -9.446 23.875 1.00 95.62 166 ILE A C 1
ATOM 1247 O O . ILE A 1 166 ? -8.347 -9.081 25.036 1.00 95.62 166 ILE A O 1
ATOM 1251 N N . LEU A 1 167 ? -8.359 -8.629 22.826 1.00 96.12 167 LEU A N 1
ATOM 1252 C CA . LEU A 1 167 ? -7.904 -7.239 22.955 1.00 96.12 167 LEU A CA 1
ATOM 1253 C C . LEU A 1 167 ? -8.819 -6.408 23.858 1.00 96.12 167 LEU A C 1
ATOM 1255 O O . LEU A 1 167 ? -8.343 -5.573 24.616 1.00 96.12 167 LEU A O 1
ATOM 1259 N N . LEU A 1 168 ? -10.131 -6.637 23.794 1.00 96.06 168 LEU A N 1
ATOM 1260 C CA . LEU A 1 168 ? -11.104 -5.917 24.615 1.00 96.06 168 LEU A CA 1
ATOM 1261 C C . LEU A 1 168 ? -11.103 -6.363 26.077 1.00 96.06 168 LEU A C 1
ATOM 1263 O O . LEU A 1 168 ? -11.315 -5.543 26.966 1.00 96.06 168 LEU A O 1
ATOM 1267 N N . THR A 1 169 ? -10.893 -7.657 26.320 1.00 96.19 169 THR A N 1
ATOM 1268 C CA . THR A 1 169 ? -10.888 -8.225 27.674 1.00 96.19 169 THR A CA 1
ATOM 1269 C C . THR A 1 169 ? -9.629 -7.816 28.432 1.00 96.19 169 THR A C 1
ATOM 1271 O O . THR A 1 169 ? -9.691 -7.498 29.618 1.00 96.19 169 THR A O 1
ATOM 1274 N N . GLU A 1 170 ? -8.486 -7.815 27.751 1.00 95.50 170 GLU A N 1
ATOM 1275 C CA . GLU A 1 170 ? -7.193 -7.492 28.354 1.00 95.50 170 GLU A CA 1
ATOM 1276 C C . GLU A 1 170 ? -6.839 -5.999 28.251 1.00 95.50 170 GLU A C 1
ATOM 1278 O O . GLU A 1 170 ? -6.098 -5.476 29.086 1.00 95.50 170 GLU A O 1
ATOM 1283 N N . GLY A 1 171 ? -7.399 -5.291 27.266 1.00 93.50 171 GLY A N 1
ATOM 1284 C CA . GLY A 1 171 ? -7.274 -3.846 27.100 1.00 93.50 171 GLY A CA 1
ATOM 1285 C C . GLY A 1 171 ? -5.819 -3.381 27.067 1.00 93.50 171 GLY A C 1
ATOM 1286 O O . GLY A 1 171 ? -4.968 -3.975 26.406 1.00 93.50 171 GLY A O 1
ATOM 1287 N N . LYS A 1 172 ? -5.522 -2.328 27.836 1.00 93.69 172 LYS A N 1
ATOM 1288 C CA . LYS A 1 172 ? -4.199 -1.678 27.911 1.00 93.69 172 LYS A CA 1
ATOM 1289 C C . LYS A 1 172 ? -3.060 -2.575 28.407 1.00 93.69 172 LYS A C 1
ATOM 1291 O O . LYS A 1 172 ? -1.903 -2.204 28.247 1.00 93.69 172 LYS A O 1
ATOM 1296 N N . GLU A 1 173 ? -3.366 -3.723 29.006 1.00 94.62 173 GLU A N 1
ATOM 1297 C CA . GLU A 1 173 ? -2.354 -4.695 29.440 1.00 94.62 173 GLU A CA 1
ATOM 1298 C C . GLU A 1 173 ? -1.801 -5.517 28.262 1.00 94.62 173 GLU A C 1
ATOM 1300 O O . GLU A 1 173 ? -0.780 -6.189 28.397 1.00 94.62 173 GLU A O 1
ATOM 1305 N N . THR A 1 174 ? -2.466 -5.468 27.104 1.00 96.00 174 THR A N 1
ATOM 1306 C CA . THR A 1 174 ? -2.014 -6.136 25.882 1.00 96.00 174 THR A CA 1
ATOM 1307 C C . THR A 1 174 ? -1.010 -5.265 25.147 1.00 96.00 174 THR A C 1
ATOM 1309 O O . THR A 1 174 ? -1.249 -4.082 24.911 1.00 96.00 174 THR A O 1
ATOM 1312 N N . THR A 1 175 ? 0.097 -5.863 24.712 1.00 97.38 175 THR A N 1
ATOM 1313 C CA . THR A 1 175 ? 1.024 -5.207 23.784 1.00 97.38 175 THR A CA 1
ATOM 1314 C C . THR A 1 175 ? 0.721 -5.677 22.370 1.00 97.38 175 THR A C 1
ATOM 1316 O O . THR A 1 175 ? 0.737 -6.877 22.105 1.00 97.38 175 THR A O 1
ATOM 1319 N N . VAL A 1 176 ? 0.450 -4.741 21.465 1.00 97.81 176 VAL A N 1
ATOM 1320 C CA . VAL A 1 176 ? 0.223 -5.021 20.043 1.00 97.81 176 VAL A CA 1
ATOM 1321 C C . VAL A 1 176 ? 1.320 -4.333 19.243 1.00 97.81 176 VAL A C 1
ATOM 1323 O O . VAL A 1 176 ? 1.558 -3.143 19.438 1.00 97.81 176 VAL A O 1
ATOM 1326 N N . GLN A 1 177 ? 2.012 -5.077 18.383 1.00 98.06 177 GLN A N 1
ATOM 1327 C CA . GLN A 1 177 ? 3.127 -4.560 17.586 1.00 98.06 177 GLN A CA 1
ATOM 1328 C C . GLN A 1 177 ? 2.957 -4.931 16.123 1.00 98.06 177 GLN A C 1
ATOM 1330 O O . GLN A 1 177 ? 2.648 -6.078 15.805 1.00 98.06 177 GLN A O 1
ATOM 1335 N N . PHE A 1 178 ? 3.170 -3.958 15.240 1.00 98.38 178 PHE A N 1
ATOM 1336 C CA . PHE A 1 178 ? 3.260 -4.212 13.811 1.00 98.38 178 PHE A CA 1
ATOM 1337 C C . PHE A 1 178 ? 4.492 -5.076 13.512 1.00 98.38 178 PHE A C 1
ATOM 1339 O O . PHE A 1 178 ? 5.582 -4.816 14.025 1.00 98.38 178 PHE A O 1
ATOM 1346 N N . VAL A 1 179 ? 4.307 -6.111 12.692 1.00 98.25 179 VAL A N 1
ATOM 1347 C CA . VAL A 1 179 ? 5.367 -7.045 12.295 1.00 98.25 179 VAL A CA 1
ATOM 1348 C C . VAL A 1 179 ? 5.777 -6.790 10.852 1.00 98.25 179 VAL A C 1
ATOM 1350 O O . VAL A 1 179 ? 6.946 -6.529 10.573 1.00 98.25 179 VAL A O 1
ATOM 1353 N N . THR A 1 180 ? 4.832 -6.904 9.916 1.00 98.06 180 THR A N 1
ATOM 1354 C CA . THR A 1 180 ? 5.118 -6.787 8.482 1.00 98.06 180 THR A CA 1
ATOM 1355 C C . THR A 1 180 ? 3.856 -6.573 7.648 1.00 98.06 180 THR A C 1
ATOM 1357 O O . THR A 1 180 ? 2.730 -6.817 8.085 1.00 98.06 180 THR A O 1
ATOM 1360 N N . VAL A 1 181 ? 4.041 -6.164 6.393 1.00 97.88 181 VAL A N 1
ATOM 1361 C CA . VAL A 1 181 ? 2.988 -6.201 5.374 1.00 97.88 181 VAL A CA 1
ATOM 1362 C C . VAL A 1 181 ? 2.924 -7.617 4.802 1.00 97.88 181 VAL A C 1
ATOM 1364 O O . VAL A 1 181 ? 3.734 -7.994 3.957 1.00 97.88 181 VAL A O 1
ATOM 1367 N N . ALA A 1 182 ? 1.948 -8.410 5.245 1.00 97.38 182 ALA A N 1
ATOM 1368 C CA . ALA A 1 182 ? 1.782 -9.796 4.812 1.00 97.38 182 ALA A CA 1
ATOM 1369 C C . ALA A 1 182 ? 1.378 -9.910 3.333 1.00 97.38 182 ALA A C 1
ATOM 1371 O O . ALA A 1 182 ? 1.767 -10.853 2.639 1.00 97.38 182 ALA A O 1
ATOM 1372 N N . ARG A 1 183 ? 0.564 -8.968 2.837 1.00 96.38 183 ARG A N 1
ATOM 1373 C CA . ARG A 1 183 ? 0.130 -8.945 1.435 1.00 96.38 183 ARG A CA 1
ATOM 1374 C C . ARG A 1 183 ? -0.299 -7.548 0.999 1.00 96.38 183 ARG A C 1
ATOM 1376 O O . ARG A 1 183 ? -0.934 -6.827 1.757 1.00 96.38 183 ARG A O 1
ATOM 1383 N N . GLN A 1 184 ? -0.039 -7.216 -0.263 1.00 95.94 184 GLN A N 1
ATOM 1384 C CA . GLN A 1 184 ? -0.597 -6.046 -0.936 1.00 95.94 184 GLN A CA 1
ATOM 1385 C C . GLN A 1 184 ? -1.161 -6.461 -2.298 1.00 95.94 184 GLN A C 1
ATOM 1387 O O . GLN A 1 184 ? -0.461 -7.077 -3.100 1.00 95.94 184 GLN A O 1
ATOM 1392 N N . VAL A 1 185 ? -2.423 -6.128 -2.563 1.00 94.69 185 VAL A N 1
ATOM 1393 C CA . VAL A 1 185 ? -3.101 -6.399 -3.838 1.00 94.69 185 VAL A CA 1
ATOM 1394 C C . VAL A 1 185 ? -3.708 -5.107 -4.356 1.00 94.69 185 VAL A C 1
ATOM 1396 O O . VAL A 1 185 ? -4.355 -4.381 -3.610 1.00 94.69 185 VAL A O 1
ATOM 1399 N N . LYS A 1 186 ? -3.527 -4.826 -5.645 1.00 92.94 186 LYS A N 1
ATOM 1400 C CA . LYS A 1 186 ? -4.212 -3.725 -6.322 1.00 92.94 186 LYS A CA 1
ATOM 1401 C C . LYS A 1 186 ? -5.289 -4.291 -7.243 1.00 92.94 186 LYS A C 1
ATOM 1403 O O . LYS A 1 186 ? -4.963 -5.018 -8.178 1.00 92.94 186 LYS A O 1
ATOM 1408 N N . ALA A 1 187 ? -6.544 -3.925 -7.004 1.00 90.19 187 ALA A N 1
ATOM 1409 C CA . ALA A 1 187 ? -7.705 -4.338 -7.785 1.00 90.19 187 ALA A CA 1
ATOM 1410 C C . ALA A 1 187 ? -8.445 -3.092 -8.300 1.00 90.19 187 ALA A C 1
ATOM 1412 O O . ALA A 1 187 ? -9.225 -2.457 -7.594 1.00 90.19 187 ALA A O 1
ATOM 1413 N N . GLY A 1 188 ? -8.161 -2.697 -9.544 1.00 92.00 188 GLY A N 1
ATOM 1414 C CA . GLY A 1 188 ? -8.733 -1.487 -10.141 1.00 92.00 188 GLY A CA 1
ATOM 1415 C C . GLY A 1 188 ? -8.337 -0.215 -9.380 1.00 92.00 188 GLY A C 1
ATOM 1416 O O . GLY A 1 188 ? -7.159 0.160 -9.359 1.00 92.00 188 GLY A O 1
ATOM 1417 N N . ASN A 1 189 ? -9.331 0.436 -8.770 1.00 94.00 189 ASN A N 1
ATOM 1418 C CA . ASN A 1 189 ? -9.170 1.659 -7.974 1.00 94.00 189 ASN A CA 1
ATOM 1419 C C . ASN A 1 189 ? -8.963 1.389 -6.476 1.00 94.00 189 ASN A C 1
ATOM 1421 O O . ASN A 1 189 ? -8.908 2.336 -5.686 1.00 94.00 189 ASN A O 1
ATOM 1425 N N . GLU A 1 190 ? -8.852 0.118 -6.092 1.00 96.12 190 GLU A N 1
ATOM 1426 C CA . GLU A 1 190 ? -8.634 -0.302 -4.716 1.00 96.12 190 GLU A CA 1
ATOM 1427 C C . GLU A 1 190 ? -7.226 -0.865 -4.529 1.00 96.12 190 GLU A C 1
ATOM 1429 O O . GLU A 1 190 ? -6.731 -1.642 -5.348 1.00 96.12 190 GLU A O 1
ATOM 1434 N N . ASP A 1 191 ? -6.580 -0.471 -3.437 1.00 96.81 191 ASP A N 1
ATOM 1435 C CA . ASP A 1 191 ? -5.411 -1.153 -2.900 1.00 96.81 191 ASP A CA 1
ATOM 1436 C C . ASP A 1 191 ? -5.857 -1.841 -1.594 1.00 96.81 191 ASP A C 1
ATOM 1438 O O . ASP A 1 191 ? -6.381 -1.185 -0.694 1.00 96.81 191 ASP A O 1
ATOM 1442 N N . VAL A 1 192 ? -5.677 -3.157 -1.491 1.00 97.12 192 VAL A N 1
ATOM 1443 C CA . VAL A 1 192 ? -5.939 -3.957 -0.285 1.00 97.12 192 VAL A CA 1
ATOM 1444 C C . VAL A 1 192 ? -4.598 -4.338 0.328 1.00 97.12 192 VAL A C 1
ATOM 1446 O O . VAL A 1 192 ? -3.770 -4.982 -0.319 1.00 97.12 192 VAL A O 1
ATOM 1449 N N . ILE A 1 193 ? -4.379 -3.925 1.572 1.00 98.00 193 ILE A N 1
ATOM 1450 C CA . ILE A 1 193 ? -3.144 -4.115 2.323 1.00 98.00 193 ILE A CA 1
ATOM 1451 C C . ILE A 1 193 ? -3.475 -4.956 3.548 1.00 98.00 193 ILE A C 1
ATOM 1453 O O . ILE A 1 193 ? -4.295 -4.563 4.371 1.00 98.00 193 ILE A O 1
ATOM 1457 N N . ILE A 1 194 ? -2.840 -6.115 3.673 1.00 98.00 194 ILE A N 1
ATOM 1458 C CA . ILE A 1 194 ? -2.960 -6.984 4.838 1.00 98.00 194 ILE A CA 1
ATOM 1459 C C . ILE A 1 194 ? -1.709 -6.801 5.681 1.00 98.00 194 ILE A C 1
ATOM 1461 O O . ILE A 1 194 ? -0.604 -7.129 5.246 1.00 98.00 194 ILE A O 1
ATOM 1465 N N . LEU A 1 195 ? -1.910 -6.284 6.884 1.00 98.50 195 LEU A N 1
ATOM 1466 C CA . LEU A 1 195 ? -0.876 -6.031 7.874 1.00 98.50 195 LEU A CA 1
ATOM 1467 C C . LEU A 1 195 ? -0.893 -7.148 8.912 1.00 98.50 195 LEU A C 1
ATOM 1469 O O . LEU A 1 195 ? -1.965 -7.559 9.354 1.00 98.50 195 LEU A O 1
ATOM 1473 N N . GLU A 1 196 ? 0.282 -7.628 9.291 1.00 98.44 196 GLU A N 1
ATOM 1474 C CA . GLU A 1 196 ? 0.472 -8.605 10.356 1.00 98.44 196 GLU A CA 1
ATOM 1475 C C . GLU A 1 196 ? 0.921 -7.900 11.633 1.00 98.44 196 GLU A C 1
ATOM 1477 O O . GLU A 1 196 ? 1.849 -7.088 11.622 1.00 98.44 196 GLU A O 1
ATOM 1482 N N . TYR A 1 197 ? 0.254 -8.239 12.727 1.00 98.62 197 TYR A N 1
ATOM 1483 C CA . TYR A 1 197 ? 0.515 -7.755 14.068 1.00 98.62 197 TYR A CA 1
ATOM 1484 C C . TYR A 1 197 ? 0.760 -8.933 15.008 1.00 98.62 197 TYR A C 1
ATOM 1486 O O . TYR A 1 197 ? 0.070 -9.953 14.945 1.00 98.62 197 TYR A O 1
ATOM 1494 N N . GLU A 1 198 ? 1.704 -8.760 15.926 1.00 98.31 198 GLU A N 1
ATOM 1495 C CA . GLU A 1 198 ? 1.901 -9.636 17.074 1.00 98.31 198 GLU A CA 1
ATOM 1496 C C . GLU A 1 198 ? 1.114 -9.070 18.258 1.00 98.31 198 GLU A C 1
ATOM 1498 O O . GLU A 1 198 ? 1.288 -7.912 18.646 1.00 98.31 198 GLU A O 1
ATOM 1503 N N . VAL A 1 199 ? 0.245 -9.890 18.843 1.00 98.00 199 VAL A N 1
ATOM 1504 C CA . VAL A 1 199 ? -0.525 -9.567 20.043 1.00 98.00 199 VAL A CA 1
ATOM 1505 C C . VAL A 1 199 ? 0.038 -10.374 21.203 1.00 98.00 199 VAL A C 1
ATOM 1507 O O . VAL A 1 199 ? -0.104 -11.597 21.250 1.00 98.00 199 VAL A O 1
ATOM 1510 N N . ARG A 1 200 ? 0.656 -9.692 22.166 1.00 98.00 200 ARG A N 1
ATOM 1511 C CA . ARG A 1 200 ? 1.144 -10.295 23.404 1.00 98.00 200 ARG A CA 1
ATOM 1512 C C . ARG A 1 200 ? 0.171 -10.012 24.538 1.00 98.00 200 ARG A C 1
ATOM 1514 O O . ARG A 1 200 ? 0.048 -8.879 25.003 1.00 98.00 200 ARG A O 1
ATOM 1521 N N . THR A 1 201 ? -0.496 -11.073 24.967 1.00 96.12 201 THR A N 1
ATOM 1522 C CA . THR A 1 201 ? -1.456 -11.055 26.074 1.00 96.12 201 THR A CA 1
ATOM 1523 C C . THR A 1 201 ? -0.761 -10.894 27.425 1.00 96.12 201 THR A C 1
ATOM 1525 O O . THR A 1 201 ? 0.418 -11.228 27.582 1.00 96.12 201 THR A O 1
ATOM 1528 N N . LYS A 1 202 ? -1.517 -10.495 28.448 1.00 94.00 202 LYS A N 1
ATOM 1529 C CA . LYS A 1 202 ? -1.074 -10.440 29.848 1.00 94.00 202 LYS A CA 1
ATOM 1530 C C . LYS A 1 202 ? -0.575 -11.792 30.364 1.00 94.00 202 LYS A C 1
ATOM 1532 O O . LYS A 1 202 ? 0.306 -11.850 31.216 1.00 94.00 202 LYS A O 1
ATOM 1537 N N . SER A 1 203 ? -1.128 -12.885 29.838 1.00 94.00 203 SER A N 1
ATOM 1538 C CA . SER A 1 203 ? -0.702 -14.251 30.169 1.00 94.00 203 SER A CA 1
ATOM 1539 C C . SER A 1 203 ? 0.660 -14.640 29.575 1.00 94.00 203 SER A C 1
ATOM 1541 O O . SER A 1 203 ? 1.189 -15.697 29.907 1.00 94.00 203 SER A O 1
ATOM 1543 N N . GLY A 1 204 ? 1.230 -13.802 28.702 1.00 94.81 204 GLY A N 1
ATOM 1544 C CA . GLY A 1 204 ? 2.464 -14.079 27.968 1.00 94.81 204 GLY A CA 1
ATOM 1545 C C . GLY A 1 204 ? 2.254 -14.848 26.662 1.00 94.81 204 GLY A C 1
ATOM 1546 O O . GLY A 1 204 ? 3.216 -15.041 25.922 1.00 94.81 204 GLY A O 1
ATOM 1547 N N . ASN A 1 205 ? 1.018 -15.251 26.344 1.00 95.94 205 ASN A N 1
ATOM 1548 C CA . ASN A 1 205 ? 0.703 -15.863 25.055 1.00 95.94 205 ASN A CA 1
ATOM 1549 C C . ASN A 1 205 ? 0.857 -14.843 23.925 1.00 95.94 205 ASN A C 1
ATOM 1551 O O . ASN A 1 205 ? 0.427 -13.692 24.057 1.00 95.94 205 ASN A O 1
ATOM 1555 N N . VAL A 1 206 ? 1.432 -15.307 22.819 1.00 97.06 206 VAL A N 1
ATOM 1556 C CA . VAL A 1 206 ? 1.644 -14.543 21.591 1.00 97.06 206 VAL A CA 1
ATOM 1557 C C . VAL A 1 206 ? 0.673 -15.044 20.527 1.00 97.06 206 VAL A C 1
ATOM 1559 O O . VAL A 1 206 ? 0.611 -16.244 20.260 1.00 97.06 206 VAL A O 1
ATOM 1562 N N . LEU A 1 207 ? -0.095 -14.132 19.938 1.00 96.94 207 LEU A N 1
ATOM 1563 C CA . LEU A 1 207 ? -1.101 -14.416 18.918 1.00 96.94 207 LEU A CA 1
ATOM 1564 C C . LEU A 1 207 ? -0.828 -13.567 17.675 1.00 96.94 207 LEU A C 1
ATOM 1566 O O . LEU A 1 207 ? -0.521 -12.383 17.788 1.00 96.94 207 LEU A O 1
ATOM 1570 N N . GLY A 1 208 ? -0.976 -14.163 16.494 1.00 97.38 208 GLY A N 1
ATOM 1571 C CA . GLY A 1 208 ? -0.974 -13.419 15.237 1.00 97.38 208 GLY A CA 1
ATOM 1572 C C . GLY A 1 208 ? -2.321 -12.734 15.010 1.00 97.38 208 GLY A C 1
ATOM 1573 O O . GLY A 1 208 ? -3.377 -13.329 15.235 1.00 97.38 208 GLY A O 1
ATOM 1574 N N . MET A 1 209 ? -2.286 -11.490 14.550 1.00 98.12 209 MET A N 1
ATOM 1575 C CA . MET A 1 209 ? -3.457 -10.726 14.141 1.00 98.12 209 MET A CA 1
ATOM 1576 C C . MET A 1 209 ? -3.213 -10.132 12.759 1.00 98.12 209 MET A C 1
ATOM 1578 O O . MET A 1 209 ? -2.226 -9.441 12.539 1.00 98.12 209 MET A O 1
ATOM 1582 N N . TRP A 1 210 ? -4.144 -10.348 11.836 1.00 98.44 210 TRP A N 1
ATOM 1583 C CA . TRP A 1 210 ? -4.099 -9.765 10.503 1.00 98.44 210 TRP A CA 1
ATOM 1584 C C . TRP A 1 210 ? -5.186 -8.711 10.360 1.00 98.44 210 TRP A C 1
ATOM 1586 O O . TRP A 1 210 ? -6.365 -8.985 10.591 1.00 98.44 210 TRP A O 1
ATOM 1596 N N . ILE A 1 211 ? -4.789 -7.508 9.956 1.00 98.38 211 ILE A N 1
ATOM 1597 C CA . ILE A 1 211 ? -5.691 -6.386 9.703 1.00 98.38 211 ILE A CA 1
ATOM 1598 C C . ILE A 1 211 ? -5.687 -6.105 8.204 1.00 98.38 211 ILE A C 1
ATOM 1600 O O . ILE A 1 211 ? -4.653 -5.773 7.627 1.00 98.38 211 ILE A O 1
ATOM 1604 N N . SER A 1 212 ? -6.852 -6.230 7.567 1.00 98.06 212 SER A N 1
ATOM 1605 C CA . SER A 1 212 ? -7.032 -5.854 6.166 1.00 98.06 212 SER A CA 1
ATOM 1606 C 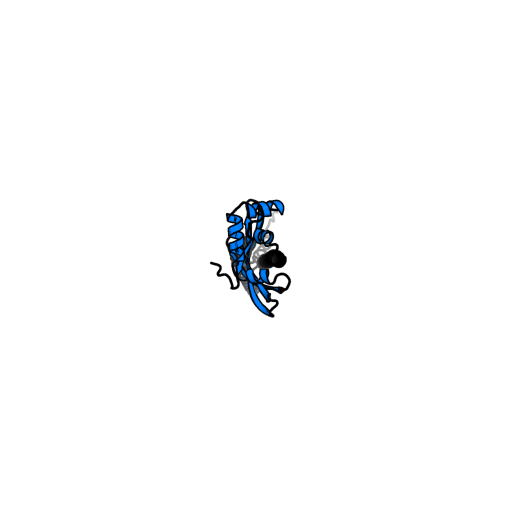C . SER A 1 212 ? -7.465 -4.398 6.083 1.00 98.06 212 SER A C 1
ATOM 1608 O O . SER A 1 212 ? -8.571 -4.047 6.499 1.00 98.06 212 SER A O 1
ATOM 1610 N N . VAL A 1 213 ? -6.621 -3.561 5.495 1.00 98.25 213 VAL A N 1
ATOM 1611 C CA . VAL A 1 213 ? -6.878 -2.149 5.228 1.00 98.25 213 VAL A CA 1
ATOM 1612 C C . VAL A 1 213 ? -7.119 -1.966 3.736 1.00 98.25 213 VAL A C 1
ATOM 1614 O O . VAL A 1 213 ? -6.297 -2.357 2.911 1.00 98.25 213 VAL A O 1
ATOM 1617 N N . THR A 1 214 ? -8.238 -1.348 3.380 1.00 97.88 214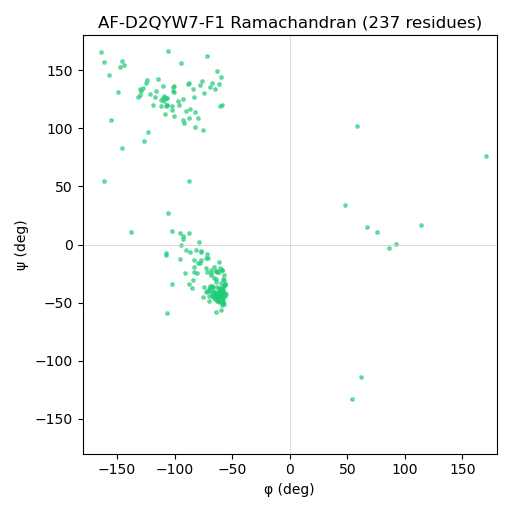 THR A N 1
ATOM 1618 C CA . THR A 1 214 ? -8.580 -1.043 1.991 1.00 97.88 214 THR A CA 1
ATOM 1619 C C . THR A 1 214 ? -8.471 0.451 1.750 1.00 97.88 214 THR A C 1
ATOM 1621 O O . THR A 1 214 ? -9.074 1.257 2.462 1.00 97.88 214 THR A O 1
ATOM 1624 N N . ARG A 1 215 ? -7.725 0.811 0.709 1.00 97.69 215 ARG A N 1
ATOM 1625 C CA . ARG A 1 215 ? -7.646 2.148 0.135 1.00 97.69 215 ARG A CA 1
ATOM 1626 C C . ARG A 1 215 ? -8.484 2.178 -1.135 1.00 97.69 215 ARG A C 1
ATOM 1628 O O . ARG A 1 215 ? -8.147 1.483 -2.084 1.00 97.69 215 ARG A O 1
ATOM 1635 N N . ARG A 1 216 ? -9.513 3.017 -1.202 1.00 97.06 216 ARG A N 1
ATOM 1636 C CA . ARG A 1 216 ? -10.312 3.244 -2.416 1.00 97.06 216 ARG A CA 1
ATOM 1637 C C . ARG A 1 216 ? -10.070 4.656 -2.936 1.00 97.06 216 ARG A C 1
ATOM 1639 O O . ARG A 1 216 ? -10.248 5.626 -2.201 1.00 97.06 216 ARG A O 1
ATOM 1646 N N . TYR A 1 217 ? -9.652 4.775 -4.194 1.00 95.62 217 TYR A N 1
ATOM 1647 C CA . TYR A 1 217 ? -9.521 6.061 -4.877 1.00 95.62 217 TYR A CA 1
ATOM 1648 C C . TYR A 1 217 ? -10.770 6.343 -5.708 1.00 95.62 217 TYR A C 1
ATOM 1650 O O . TYR A 1 217 ? -11.096 5.577 -6.613 1.00 95.62 217 TYR A O 1
ATOM 1658 N N . ASP A 1 218 ? -11.451 7.445 -5.411 1.00 94.25 218 ASP A N 1
ATOM 1659 C CA . ASP A 1 218 ? -12.550 7.936 -6.233 1.00 94.25 218 ASP A CA 1
ATOM 1660 C C . ASP A 1 218 ? -12.011 8.950 -7.260 1.00 94.25 218 ASP A C 1
ATOM 1662 O O . ASP A 1 218 ? -11.658 10.074 -6.881 1.00 94.25 218 ASP A O 1
ATOM 1666 N N . PRO A 1 219 ? -11.932 8.591 -8.556 1.00 91.62 219 PRO A N 1
ATOM 1667 C CA . PRO A 1 219 ? -11.413 9.487 -9.582 1.00 91.62 219 PRO A CA 1
ATOM 1668 C C . PRO A 1 219 ? -12.326 10.690 -9.845 1.00 91.62 219 PRO A C 1
ATOM 1670 O O . PRO A 1 219 ? -11.833 11.696 -10.348 1.00 91.62 219 PRO A O 1
ATOM 1673 N N . ALA A 1 220 ? -13.622 10.618 -9.516 1.00 93.69 220 ALA A N 1
ATOM 1674 C CA . ALA A 1 220 ? -14.554 11.718 -9.762 1.00 93.69 220 ALA A CA 1
ATOM 1675 C C . ALA A 1 220 ? -14.275 12.909 -8.837 1.00 93.69 220 ALA A C 1
ATOM 1677 O O . ALA A 1 220 ? -14.313 14.058 -9.269 1.00 93.69 220 ALA A O 1
ATOM 1678 N N . ASN A 1 221 ? -13.949 12.619 -7.576 1.00 93.25 221 ASN A N 1
ATOM 1679 C CA . ASN A 1 221 ? -13.739 13.631 -6.541 1.00 93.25 221 ASN A CA 1
ATOM 1680 C C . ASN A 1 221 ? -12.261 13.801 -6.153 1.00 93.25 221 ASN A C 1
ATOM 1682 O O . ASN A 1 221 ? -11.920 14.697 -5.384 1.00 93.25 221 ASN A O 1
ATOM 1686 N N . GLY A 1 222 ? -11.373 12.926 -6.637 1.00 93.38 222 GLY A N 1
ATOM 1687 C CA . GLY A 1 222 ? -9.963 12.895 -6.241 1.00 93.38 222 GLY A CA 1
ATOM 1688 C C . GLY A 1 222 ? -9.746 12.493 -4.777 1.00 93.38 222 GLY A C 1
ATOM 1689 O O . GLY A 1 222 ? -8.656 12.693 -4.241 1.00 93.38 222 GLY A O 1
ATOM 1690 N N . VAL A 1 223 ? -10.768 11.933 -4.123 1.00 94.56 223 VAL A N 1
ATOM 1691 C CA . VAL A 1 223 ? -10.742 11.576 -2.702 1.00 94.56 223 VAL A CA 1
ATOM 1692 C C . VAL A 1 223 ? -10.185 10.166 -2.528 1.00 94.56 223 VAL A C 1
ATOM 1694 O O . VAL A 1 223 ? -10.491 9.244 -3.287 1.00 94.56 223 VAL A O 1
ATOM 1697 N N . VAL A 1 224 ? -9.353 9.994 -1.501 1.00 96.56 224 VAL A N 1
ATOM 1698 C CA . VAL A 1 224 ? -8.829 8.693 -1.079 1.00 96.56 224 VAL A CA 1
ATOM 1699 C C . VAL A 1 224 ? -9.514 8.299 0.222 1.00 96.56 224 VAL A C 1
ATOM 1701 O O . VAL A 1 224 ? -9.367 8.984 1.233 1.00 96.56 224 VAL A O 1
ATOM 1704 N N . ASN A 1 225 ? -10.229 7.180 0.203 1.00 97.12 225 ASN A N 1
ATOM 1705 C CA . ASN A 1 225 ? -10.865 6.601 1.379 1.00 97.12 225 ASN A CA 1
ATOM 1706 C C . ASN A 1 225 ? -10.026 5.442 1.905 1.00 97.12 225 ASN A C 1
ATOM 1708 O O . ASN A 1 225 ? -9.569 4.604 1.130 1.00 97.12 225 ASN A O 1
ATOM 1712 N N . TRP A 1 226 ? -9.839 5.396 3.219 1.00 98.06 226 TRP A N 1
ATOM 1713 C CA . TRP A 1 226 ? -9.119 4.332 3.912 1.00 98.06 226 TRP A CA 1
ATOM 1714 C C . TRP A 1 226 ? -10.045 3.690 4.920 1.00 98.06 226 TRP A C 1
ATOM 1716 O O . TRP A 1 226 ? -10.611 4.418 5.728 1.00 98.06 226 TRP A O 1
ATOM 1726 N N . ARG A 1 227 ? -10.168 2.365 4.923 1.00 97.75 227 ARG A N 1
ATOM 1727 C CA . ARG A 1 227 ? -11.010 1.652 5.889 1.00 97.75 227 ARG A CA 1
ATOM 1728 C C . ARG A 1 227 ? -10.422 0.314 6.313 1.00 97.75 227 ARG A C 1
ATOM 1730 O O . ARG A 1 227 ? -9.706 -0.320 5.543 1.00 97.75 227 ARG A O 1
ATOM 1737 N N . ILE A 1 228 ? -10.789 -0.145 7.502 1.00 98.25 228 ILE A N 1
ATOM 1738 C CA . ILE A 1 228 ? -10.543 -1.506 7.976 1.00 98.25 228 ILE A CA 1
ATOM 1739 C C . ILE A 1 228 ? -11.637 -2.410 7.415 1.00 98.25 228 ILE A C 1
ATOM 1741 O O . ILE A 1 228 ? -12.809 -2.257 7.737 1.00 98.25 228 ILE A O 1
ATOM 1745 N N . SER A 1 229 ? -11.271 -3.345 6.547 1.00 96.62 229 SER A N 1
ATOM 1746 C CA . SER A 1 229 ? -12.222 -4.284 5.944 1.00 96.62 229 SER A CA 1
ATOM 1747 C C . SER A 1 229 ? -12.428 -5.533 6.794 1.00 96.62 229 SER A C 1
ATOM 1749 O O . SER A 1 229 ? -13.533 -6.065 6.833 1.00 96.62 229 SER A O 1
ATOM 1751 N N . SER A 1 230 ? -11.391 -5.995 7.493 1.00 96.88 230 SER A N 1
ATOM 1752 C CA . SER A 1 230 ? -11.485 -7.151 8.386 1.00 96.88 230 SER A CA 1
ATOM 1753 C C . SER A 1 230 ? -10.332 -7.191 9.383 1.00 96.88 230 SER A C 1
ATOM 1755 O O . SER A 1 230 ? -9.249 -6.669 9.114 1.00 96.88 230 SER A O 1
ATOM 1757 N N . VAL A 1 231 ? -10.559 -7.879 10.500 1.00 97.88 231 VAL A N 1
ATOM 1758 C CA . VAL A 1 231 ? -9.532 -8.273 11.469 1.00 97.88 231 VAL A CA 1
ATOM 1759 C C . VAL A 1 231 ? -9.700 -9.770 11.720 1.00 97.88 231 VAL A C 1
ATOM 1761 O O . VAL A 1 231 ? -10.828 -10.223 11.917 1.00 97.88 231 VAL A O 1
ATOM 1764 N N . SER A 1 232 ? -8.615 -10.539 11.668 1.00 97.38 232 SER A N 1
ATOM 1765 C CA . SER A 1 232 ? -8.660 -11.997 11.825 1.00 97.38 232 SER A CA 1
ATOM 1766 C C . SER A 1 232 ? -7.431 -12.550 12.540 1.00 97.38 232 SER A C 1
ATOM 1768 O O . SER A 1 232 ? -6.362 -11.949 12.542 1.00 97.38 232 SER A O 1
ATOM 1770 N N . ASP A 1 233 ? -7.580 -13.736 13.124 1.00 97.06 233 ASP A N 1
ATOM 1771 C CA . ASP A 1 233 ? -6.518 -14.537 13.753 1.00 97.06 233 ASP A CA 1
ATOM 1772 C C . ASP A 1 233 ? -5.796 -15.466 12.757 1.00 97.06 233 ASP A C 1
ATOM 1774 O O . ASP A 1 233 ? -5.047 -16.365 13.136 1.00 97.06 233 ASP A O 1
ATOM 1778 N N . ARG A 1 234 ? -6.060 -15.281 11.460 1.00 96.25 234 ARG A N 1
ATOM 1779 C CA . ARG A 1 234 ? -5.486 -16.044 10.342 1.00 96.25 234 ARG A CA 1
ATOM 1780 C C . ARG A 1 234 ? -5.342 -15.131 9.141 1.00 96.25 234 ARG A C 1
ATOM 1782 O O . ARG A 1 234 ? -6.148 -14.215 8.972 1.00 96.25 234 ARG A O 1
ATOM 1789 N N . LEU A 1 235 ? -4.386 -15.437 8.270 1.00 94.31 235 LEU A N 1
ATOM 1790 C CA . LEU A 1 235 ? -4.192 -14.708 7.022 1.00 94.31 235 LEU A CA 1
ATOM 1791 C C . LEU A 1 235 ? -5.466 -14.777 6.146 1.00 94.31 235 LEU A C 1
ATOM 1793 O O . LEU A 1 235 ? -5.878 -15.880 5.767 1.00 94.31 235 LEU A O 1
ATOM 1797 N N . PRO A 1 236 ? -6.090 -13.634 5.800 1.00 91.31 236 PRO A N 1
ATOM 1798 C CA . PRO A 1 236 ? -7.258 -13.604 4.927 1.00 91.31 236 PRO A CA 1
ATOM 1799 C C . PRO A 1 236 ? -6.956 -14.165 3.533 1.00 91.31 236 PRO A C 1
ATOM 1801 O O . PRO A 1 236 ? -5.933 -13.847 2.921 1.00 91.31 236 PRO A O 1
ATOM 1804 N N . GLN A 1 237 ? -7.883 -14.962 3.000 1.00 88.75 237 GLN A N 1
ATOM 1805 C CA . GLN A 1 237 ? -7.867 -15.365 1.594 1.00 88.75 237 GLN A CA 1
ATOM 1806 C C . GLN A 1 237 ? -8.437 -14.207 0.767 1.00 88.75 237 GLN A C 1
ATOM 1808 O O . GLN A 1 237 ? -9.629 -13.917 0.848 1.00 88.75 237 GLN A O 1
ATOM 1813 N N . VAL A 1 238 ? -7.582 -13.516 0.012 1.00 78.44 238 VAL A N 1
ATOM 1814 C CA . VAL A 1 238 ? -8.017 -12.502 -0.961 1.00 78.44 238 VAL A CA 1
ATOM 1815 C C . VAL A 1 238 ? -8.305 -13.226 -2.271 1.00 78.44 238 VAL A C 1
ATOM 1817 O O . VAL A 1 238 ? -7.385 -13.837 -2.823 1.00 78.44 238 VAL A O 1
ATOM 1820 N N . TYR A 1 239 ? -9.563 -13.185 -2.711 1.00 64.50 239 TYR A N 1
ATOM 1821 C CA . TYR A 1 239 ? -10.017 -13.723 -3.997 1.00 64.50 239 TYR A CA 1
ATOM 1822 C C . TYR A 1 239 ? -9.889 -12.684 -5.109 1.00 64.50 239 TYR A C 1
ATOM 1824 O O . TYR A 1 239 ? -10.108 -11.486 -4.817 1.00 64.50 239 TYR A O 1
#

Mean predicted aligned error: 6.01 Å